Protein AF-A0A4Z1P245-F1 (afdb_monomer_lite)

Structure (mmCIF, N/CA/C/O backbone):
data_AF-A0A4Z1P245-F1
#
_entry.id   AF-A0A4Z1P245-F1
#
loop_
_atom_site.group_PDB
_atom_site.id
_atom_site.type_symbol
_atom_site.label_atom_id
_atom_site.label_alt_id
_atom_site.label_comp_id
_atom_site.label_asym_id
_atom_site.label_entity_id
_atom_site.label_seq_id
_atom_site.pdbx_PDB_ins_code
_atom_site.Cartn_x
_atom_site.Cartn_y
_atom_site.Cartn_z
_atom_site.occupancy
_atom_site.B_iso_or_equiv
_atom_site.auth_seq_id
_atom_site.auth_comp_id
_atom_site.auth_asym_id
_atom_site.auth_atom_id
_atom_site.pdbx_PDB_model_num
ATOM 1 N N . MET A 1 1 ? -36.652 -48.801 -31.264 1.00 33.28 1 MET A N 1
ATOM 2 C CA . MET A 1 1 ? -37.070 -49.407 -32.548 1.00 33.28 1 MET A CA 1
ATOM 3 C C . MET A 1 1 ? -36.944 -48.343 -33.639 1.00 33.28 1 MET A C 1
ATOM 5 O O . MET A 1 1 ? -37.313 -47.209 -33.357 1.00 33.28 1 MET A O 1
ATOM 9 N N . PRO A 1 2 ? -36.312 -48.648 -34.786 1.00 47.44 2 PRO A N 1
ATOM 10 C CA . PRO A 1 2 ? -35.645 -47.675 -35.658 1.00 47.44 2 PRO A CA 1
ATOM 11 C C . PRO A 1 2 ? -36.482 -47.287 -36.886 1.00 47.44 2 PRO A C 1
ATOM 13 O O . PRO A 1 2 ? -37.306 -48.077 -37.327 1.00 47.44 2 PRO A O 1
ATOM 16 N N . THR A 1 3 ? -36.161 -46.156 -37.524 1.00 40.00 3 THR A N 1
ATOM 17 C CA . THR A 1 3 ? -36.282 -46.047 -38.991 1.00 40.00 3 THR A CA 1
ATOM 18 C C . THR A 1 3 ? -35.305 -45.018 -39.547 1.00 40.00 3 THR A C 1
ATOM 20 O O . THR A 1 3 ? -35.386 -43.822 -39.286 1.00 40.00 3 THR A O 1
ATOM 23 N N . THR A 1 4 ? -34.350 -45.533 -40.311 1.00 44.66 4 THR A N 1
ATOM 24 C CA . THR A 1 4 ? -33.449 -44.828 -41.218 1.00 44.66 4 THR A CA 1
ATOM 25 C C . THR A 1 4 ? -34.202 -44.405 -42.482 1.00 44.66 4 THR A C 1
ATOM 27 O O . THR A 1 4 ? -35.050 -45.152 -42.950 1.00 44.66 4 THR A O 1
ATOM 30 N N . TYR A 1 5 ? -33.827 -43.288 -43.115 1.00 34.03 5 TYR A N 1
ATOM 31 C CA . TYR A 1 5 ? -33.704 -43.256 -44.578 1.00 34.03 5 TYR A CA 1
ATOM 32 C C . TYR A 1 5 ? -32.712 -42.182 -45.031 1.00 34.03 5 TYR A C 1
ATOM 34 O O . TYR A 1 5 ? -32.769 -41.015 -44.658 1.00 34.03 5 TYR A O 1
ATOM 42 N N . ARG A 1 6 ? -31.763 -42.633 -45.848 1.00 39.16 6 ARG A N 1
ATOM 43 C CA . ARG A 1 6 ? -30.646 -41.896 -46.434 1.00 39.16 6 ARG A CA 1
ATOM 44 C C . ARG A 1 6 ? -31.007 -41.615 -47.892 1.00 39.16 6 ARG A C 1
ATOM 46 O O . ARG A 1 6 ? -31.315 -42.561 -48.613 1.00 39.16 6 ARG A O 1
ATOM 53 N N . ARG A 1 7 ? -30.859 -40.381 -48.382 1.00 37.91 7 ARG A N 1
ATOM 54 C CA . ARG A 1 7 ? -30.615 -40.144 -49.816 1.00 37.91 7 ARG A CA 1
ATOM 55 C C . ARG A 1 7 ? -29.520 -39.104 -50.016 1.00 37.91 7 ARG A C 1
ATOM 57 O O . ARG A 1 7 ? -29.603 -37.976 -49.558 1.00 37.91 7 ARG A O 1
ATOM 64 N N . ARG A 1 8 ? -28.468 -39.567 -50.695 1.00 38.12 8 ARG A N 1
ATOM 65 C CA . ARG A 1 8 ? -27.364 -38.794 -51.261 1.00 38.12 8 ARG A CA 1
ATOM 66 C C . ARG A 1 8 ? -27.845 -38.088 -52.528 1.00 38.12 8 ARG A C 1
ATOM 68 O O . ARG A 1 8 ? -28.462 -38.737 -53.368 1.00 38.12 8 ARG A O 1
ATOM 75 N N . SER A 1 9 ? -27.384 -36.867 -52.748 1.00 35.47 9 SER A N 1
ATOM 76 C CA . SER A 1 9 ? -27.197 -36.315 -54.091 1.00 35.47 9 SER A CA 1
ATOM 77 C C . SER A 1 9 ? -25.834 -35.634 -54.159 1.00 35.47 9 SER A C 1
ATOM 79 O O . SER A 1 9 ? -25.487 -34.790 -53.340 1.00 35.47 9 SER A O 1
ATOM 81 N N . ARG A 1 10 ? -25.033 -36.128 -55.105 1.00 38.28 10 ARG A N 1
ATOM 82 C CA . ARG A 1 10 ? -23.682 -35.695 -55.457 1.00 38.28 10 ARG A CA 1
ATOM 83 C C . ARG A 1 10 ? -23.739 -34.319 -56.127 1.00 38.28 10 ARG A C 1
ATOM 85 O O . ARG A 1 10 ? -24.570 -34.131 -57.007 1.00 38.28 10 ARG A O 1
ATOM 92 N N . SER A 1 11 ? -22.769 -33.454 -55.853 1.00 34.09 11 SER A N 1
ATOM 93 C CA . SER A 1 11 ? -22.345 -32.414 -56.796 1.00 34.09 11 SER A CA 1
ATOM 94 C C . SER A 1 11 ? -20.819 -32.391 -56.850 1.00 34.09 11 SER A C 1
ATOM 96 O O . SER A 1 11 ? -20.143 -32.199 -55.841 1.00 34.09 11 SER A O 1
ATOM 98 N N . ARG A 1 12 ? -20.290 -32.683 -58.038 1.00 33.16 12 ARG A N 1
ATOM 99 C CA . ARG A 1 12 ? -18.871 -32.682 -58.403 1.00 33.16 12 ARG A CA 1
ATOM 100 C C . ARG A 1 12 ? -18.561 -31.307 -59.013 1.00 33.16 12 ARG A C 1
ATOM 102 O O . ARG A 1 12 ? -19.382 -30.798 -59.768 1.00 33.16 12 ARG A O 1
ATOM 109 N N . ALA A 1 13 ? -17.409 -30.739 -58.655 1.00 36.59 13 ALA A N 1
ATOM 110 C CA . ALA A 1 13 ? -16.860 -29.474 -59.161 1.00 36.59 13 ALA A CA 1
ATOM 111 C C . ALA A 1 13 ? -16.664 -29.467 -60.695 1.00 36.59 13 ALA A C 1
ATOM 113 O O . ALA A 1 13 ? -16.679 -30.542 -61.308 1.00 36.59 13 ALA A O 1
ATOM 114 N N . PRO A 1 14 ? -16.423 -28.290 -61.310 1.00 40.91 14 PRO A N 1
ATOM 115 C CA . PRO A 1 14 ? -15.017 -27.893 -61.516 1.00 40.91 14 PRO A CA 1
ATOM 116 C C . PRO A 1 14 ? -14.738 -26.369 -61.495 1.00 40.91 14 PRO A C 1
ATOM 118 O O . PRO A 1 14 ? -15.641 -25.561 -61.675 1.00 40.91 14 PRO A O 1
ATOM 121 N N . GLY A 1 15 ? -13.450 -26.006 -61.414 1.00 31.11 15 GLY A N 1
ATOM 122 C CA . GLY A 1 15 ? -12.903 -24.883 -62.195 1.00 31.11 15 GLY A CA 1
ATOM 123 C C . GLY A 1 15 ? -12.486 -23.623 -61.434 1.00 31.11 15 GLY A C 1
ATOM 124 O O . GLY A 1 15 ? -13.315 -22.915 -60.882 1.00 31.11 15 GLY A O 1
ATOM 125 N N . ALA A 1 16 ? -11.182 -23.348 -61.473 1.00 37.25 16 ALA A N 1
ATOM 126 C CA . ALA A 1 16 ? -10.492 -22.163 -60.974 1.00 37.25 16 ALA A CA 1
ATOM 127 C C . ALA A 1 16 ? -10.818 -20.873 -61.760 1.00 37.25 16 ALA A C 1
ATOM 129 O O . ALA A 1 16 ? -11.190 -20.939 -62.931 1.00 37.25 16 ALA A O 1
ATOM 130 N N . GLY A 1 17 ? -10.586 -19.709 -61.144 1.00 31.48 17 GLY A N 1
ATOM 131 C CA . GLY A 1 17 ? -10.581 -18.417 -61.836 1.00 31.48 17 GLY A CA 1
ATOM 132 C C . GLY A 1 17 ? -10.332 -17.232 -60.901 1.00 31.48 17 GLY A C 1
ATOM 133 O O . GLY A 1 17 ? -11.091 -17.005 -59.964 1.00 31.48 17 GLY A O 1
ATOM 134 N N . ASP A 1 18 ? -9.252 -16.507 -61.178 1.00 39.28 18 ASP A N 1
ATOM 135 C CA . ASP A 1 18 ? -8.765 -15.283 -60.539 1.00 39.28 18 ASP A CA 1
ATOM 136 C C . ASP A 1 18 ? -9.796 -14.146 -60.411 1.00 39.28 18 ASP A C 1
ATOM 138 O O . ASP A 1 18 ? -10.670 -13.984 -61.262 1.00 39.28 18 ASP A O 1
ATOM 142 N N . GLY A 1 19 ? -9.614 -13.255 -59.423 1.00 30.89 19 GLY A N 1
ATOM 143 C CA . GLY A 1 19 ? -10.237 -11.926 -59.471 1.00 30.89 19 GLY A CA 1
ATOM 144 C C . GLY A 1 19 ? -10.429 -11.213 -58.133 1.00 30.89 19 GLY A C 1
ATOM 145 O O . GLY A 1 19 ? -11.564 -11.000 -57.716 1.00 30.89 19 GLY A O 1
ATOM 146 N N . LEU A 1 20 ? -9.349 -10.764 -57.480 1.00 38.78 20 LEU A N 1
ATOM 147 C CA . LEU A 1 20 ? -9.475 -9.745 -56.431 1.00 38.78 20 LEU A CA 1
ATOM 148 C C . LEU A 1 20 ? -9.801 -8.384 -57.066 1.00 38.78 20 LEU A C 1
ATOM 150 O O . LEU A 1 20 ? -9.065 -7.833 -57.888 1.00 38.78 20 LEU A O 1
ATOM 154 N N . SER A 1 21 ? -10.962 -7.880 -56.673 1.00 35.47 21 SER A N 1
ATOM 155 C CA . SER A 1 21 ? -11.618 -6.646 -57.085 1.00 35.47 21 SER A CA 1
ATOM 156 C C . SER A 1 21 ? -10.773 -5.391 -56.842 1.00 35.47 21 SER A C 1
ATOM 158 O O . SER A 1 21 ? -10.374 -5.091 -55.718 1.00 35.47 21 SER A O 1
ATOM 160 N N . LYS A 1 22 ? -10.580 -4.604 -57.907 1.00 34.91 22 LYS A N 1
ATOM 161 C CA . LYS A 1 22 ? -10.031 -3.241 -57.880 1.00 34.91 22 LYS A CA 1
ATOM 162 C C . LYS A 1 22 ? -11.060 -2.277 -57.277 1.00 34.91 22 LYS A C 1
ATOM 164 O O . LYS A 1 22 ? -12.078 -2.013 -57.911 1.00 34.91 22 LYS A O 1
ATOM 169 N N . ILE A 1 23 ? -10.764 -1.677 -56.123 1.00 36.19 23 ILE A N 1
ATOM 170 C CA . ILE A 1 23 ? -11.442 -0.453 -55.667 1.00 36.19 23 ILE A CA 1
ATOM 171 C C . ILE A 1 23 ? -10.565 0.736 -56.058 1.00 36.19 23 ILE A C 1
ATOM 173 O O . ILE A 1 23 ? -9.452 0.919 -55.573 1.00 36.19 23 ILE A O 1
ATOM 177 N N . ARG A 1 24 ? -11.076 1.516 -57.010 1.00 33.00 24 ARG A N 1
ATOM 178 C CA . ARG A 1 24 ? -10.475 2.724 -57.573 1.00 33.00 24 ARG A CA 1
ATOM 179 C C . ARG A 1 24 ? -11.165 3.925 -56.929 1.00 33.00 24 ARG A C 1
ATOM 181 O O . ARG A 1 24 ? -12.301 4.220 -57.285 1.00 33.00 24 ARG A O 1
ATOM 188 N N . THR A 1 25 ? -10.491 4.643 -56.036 1.00 35.53 25 THR A N 1
ATOM 189 C CA . THR A 1 25 ? -10.941 5.966 -55.572 1.00 35.53 25 THR A CA 1
ATOM 190 C C . THR A 1 25 ? -9.993 7.054 -56.066 1.00 35.53 25 THR A C 1
ATOM 192 O O . THR A 1 25 ? -8.769 6.934 -56.056 1.00 35.53 25 THR A O 1
ATOM 195 N N . LYS A 1 26 ? -10.612 8.082 -56.647 1.00 31.86 26 LYS A N 1
ATOM 196 C CA . LYS A 1 26 ? -10.006 9.147 -57.443 1.00 31.86 26 LYS A CA 1
ATOM 197 C C . LYS A 1 26 ? -9.192 10.092 -56.552 1.00 31.86 26 LYS A C 1
ATOM 199 O O . LYS A 1 26 ? -9.721 10.637 -55.591 1.00 31.86 26 LYS A O 1
ATOM 204 N N . ARG A 1 27 ? -7.938 10.358 -56.934 1.00 30.36 27 ARG A N 1
ATOM 205 C CA . ARG A 1 27 ? -7.187 11.540 -56.489 1.00 30.36 27 ARG A CA 1
ATOM 206 C C . ARG A 1 27 ? -7.808 12.781 -57.136 1.00 30.36 27 ARG A C 1
ATOM 208 O O . ARG A 1 27 ? -7.676 12.963 -58.343 1.00 30.36 27 ARG A O 1
ATOM 215 N N . GLN A 1 28 ? -8.463 13.623 -56.343 1.00 31.94 28 GLN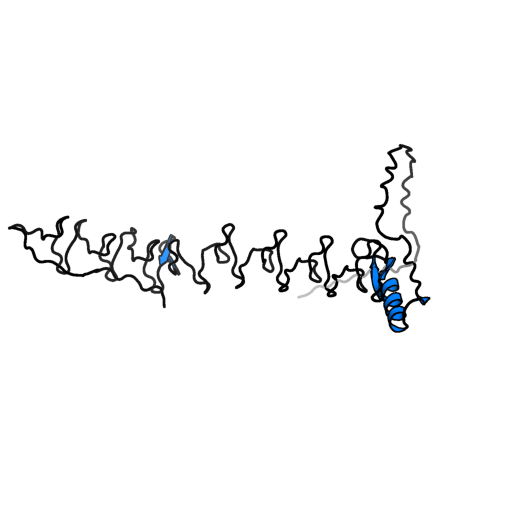 A N 1
ATOM 216 C CA . GLN A 1 28 ? -8.639 15.038 -56.669 1.00 31.94 28 GLN A CA 1
ATOM 217 C C . GLN A 1 28 ? -7.483 15.807 -56.033 1.00 31.94 28 GLN A C 1
ATOM 219 O O . GLN A 1 28 ? -7.260 15.740 -54.826 1.00 31.94 28 GLN A O 1
ATOM 224 N N . ALA A 1 29 ? -6.711 16.487 -56.876 1.00 37.38 29 ALA A N 1
ATOM 225 C CA . ALA A 1 29 ? -5.728 17.460 -56.448 1.00 37.38 29 ALA A CA 1
ATOM 226 C C . ALA A 1 29 ? -6.469 18.697 -55.929 1.00 37.38 29 ALA A C 1
ATOM 228 O O . ALA A 1 29 ? -7.235 19.298 -56.676 1.00 37.38 29 ALA A O 1
ATOM 229 N N . ASN A 1 30 ? -6.218 19.076 -54.677 1.00 31.91 30 ASN A N 1
ATOM 230 C CA . ASN A 1 30 ? -6.530 20.409 -54.182 1.00 31.91 30 ASN A CA 1
ATOM 231 C C . ASN A 1 30 ? -5.229 21.066 -53.726 1.00 31.91 30 ASN A C 1
ATOM 233 O O . ASN A 1 30 ? -4.598 20.664 -52.750 1.00 31.91 30 ASN A O 1
ATOM 237 N N . SER A 1 31 ? -4.811 22.057 -54.505 1.00 38.75 31 SER A N 1
ATOM 238 C CA . SER A 1 31 ? -3.739 22.993 -54.206 1.00 38.75 31 SER A CA 1
ATOM 239 C C . SER A 1 31 ? -4.200 23.983 -53.136 1.00 38.75 31 SER A C 1
ATOM 241 O O . SER A 1 31 ? -5.135 24.744 -53.370 1.00 38.75 31 SER A O 1
ATOM 243 N N . GLY A 1 32 ? -3.519 24.024 -51.993 1.00 30.11 32 GLY A N 1
ATOM 244 C CA . GLY A 1 32 ? -3.753 25.021 -50.949 1.00 30.11 32 GLY A CA 1
ATOM 245 C C . GLY A 1 32 ? -2.542 25.113 -50.030 1.00 30.11 32 GLY A C 1
ATOM 246 O O . GLY A 1 32 ? -2.209 24.163 -49.334 1.00 30.11 32 GLY A O 1
ATOM 247 N N . LYS A 1 33 ? -1.834 26.238 -50.106 1.00 41.41 33 LYS A N 1
ATOM 248 C CA . LYS A 1 33 ? -0.566 26.540 -49.431 1.00 41.41 33 LYS A CA 1
ATOM 249 C C . LYS A 1 33 ? -0.744 26.567 -47.904 1.00 41.41 33 LYS A C 1
ATOM 251 O O . LYS A 1 33 ? -1.675 27.208 -47.433 1.00 41.41 33 LYS A O 1
ATOM 256 N N . SER A 1 34 ? 0.197 26.007 -47.140 1.00 32.91 34 SER A N 1
ATOM 257 C CA . SER A 1 34 ? 0.474 26.494 -45.781 1.00 32.91 34 SER A CA 1
ATOM 258 C C . SER A 1 34 ? 1.949 26.309 -45.414 1.00 32.91 34 SER A C 1
ATOM 260 O O . SER A 1 34 ? 2.580 25.311 -45.752 1.00 32.91 34 SER A O 1
ATOM 262 N N . SER A 1 35 ? 2.488 27.369 -44.823 1.00 34.72 35 SER A N 1
ATOM 263 C CA . SER A 1 35 ? 3.877 27.747 -44.555 1.00 34.72 35 SER A CA 1
ATOM 264 C C . SER A 1 35 ? 4.895 26.630 -44.283 1.00 34.72 35 SER A C 1
ATOM 266 O O . SER A 1 35 ? 4.813 25.917 -43.284 1.00 34.72 35 SER A O 1
ATOM 268 N N . ARG A 1 36 ? 5.970 26.609 -45.086 1.00 33.84 36 ARG A N 1
ATOM 269 C CA . ARG A 1 36 ? 7.278 26.098 -44.651 1.00 33.84 36 ARG A CA 1
ATOM 270 C C . ARG A 1 36 ? 7.789 27.017 -43.546 1.00 33.84 36 ARG A C 1
ATOM 272 O O . ARG A 1 36 ? 8.131 28.162 -43.824 1.00 33.84 36 ARG A O 1
ATOM 279 N N . ASN A 1 37 ? 7.845 26.513 -42.321 1.00 30.58 37 ASN A N 1
ATOM 280 C CA . ASN A 1 37 ? 8.591 27.145 -41.244 1.00 30.58 37 ASN A CA 1
ATOM 281 C C . ASN A 1 37 ? 9.975 26.471 -41.204 1.00 30.58 37 ASN A C 1
ATOM 283 O O . ASN A 1 37 ? 10.038 25.282 -40.883 1.00 30.58 37 ASN A O 1
ATOM 287 N N . PRO A 1 38 ? 11.077 27.139 -41.590 1.00 33.44 38 PRO A N 1
ATOM 288 C CA . PRO A 1 38 ? 12.399 26.543 -41.489 1.00 33.44 38 PRO A CA 1
ATOM 289 C C . PRO A 1 38 ? 12.804 26.581 -40.014 1.00 33.44 38 PRO A C 1
ATOM 291 O O . PRO A 1 38 ? 13.251 27.609 -39.505 1.00 33.44 38 PRO A O 1
ATOM 294 N N . ARG A 1 39 ? 12.619 25.471 -39.291 1.00 35.06 39 ARG A N 1
ATOM 295 C CA . ARG A 1 39 ? 13.239 25.334 -37.971 1.00 35.06 39 ARG A CA 1
ATOM 296 C C . ARG A 1 39 ? 14.745 25.227 -38.185 1.00 35.06 39 ARG A C 1
ATOM 298 O O . ARG A 1 39 ? 15.244 24.223 -38.680 1.00 35.06 39 ARG A O 1
ATOM 305 N N . ARG A 1 40 ? 15.425 26.330 -37.867 1.00 30.94 40 ARG A N 1
ATOM 306 C CA . ARG A 1 40 ? 16.874 26.436 -37.686 1.00 30.94 40 ARG A CA 1
ATOM 307 C C . ARG A 1 40 ? 17.391 25.185 -36.960 1.00 30.94 40 ARG A C 1
ATOM 309 O O . ARG A 1 40 ? 16.864 24.898 -35.883 1.00 30.94 40 ARG A O 1
ATOM 316 N N . PRO A 1 41 ? 18.397 24.469 -37.484 1.00 31.27 41 PRO A N 1
ATOM 317 C CA . PRO A 1 41 ? 19.076 23.469 -36.681 1.00 31.27 41 PRO A CA 1
ATOM 318 C C . PRO A 1 41 ? 19.789 24.184 -35.530 1.00 31.27 41 PRO A C 1
ATOM 320 O O . PRO A 1 41 ? 20.424 25.227 -35.721 1.00 31.27 41 PRO A O 1
ATOM 323 N N . TYR A 1 42 ? 19.626 23.640 -34.325 1.00 27.02 42 TYR A N 1
ATOM 324 C CA . TYR A 1 42 ? 20.419 23.996 -33.156 1.00 27.02 42 TYR A CA 1
ATOM 325 C C . TYR A 1 42 ? 21.901 23.894 -33.543 1.00 27.02 42 TYR A C 1
ATOM 327 O O . TYR A 1 42 ? 22.403 22.820 -33.869 1.00 27.02 42 TYR A O 1
ATOM 335 N N . GLN A 1 43 ? 22.592 25.034 -33.562 1.00 31.12 43 GLN A N 1
ATOM 336 C CA . GLN A 1 43 ? 24.035 25.104 -33.760 1.00 31.12 43 GLN A CA 1
ATOM 337 C C . GLN A 1 43 ? 24.700 24.522 -32.517 1.00 31.12 43 GLN A C 1
ATOM 339 O O . GLN A 1 43 ? 24.799 25.197 -31.496 1.00 31.12 43 GLN A O 1
ATOM 344 N N . GLY A 1 44 ? 25.104 23.255 -32.587 1.00 29.61 44 GLY A N 1
ATOM 345 C CA . GLY A 1 44 ? 25.723 22.622 -31.431 1.00 29.61 44 GLY A CA 1
ATOM 346 C C . GLY A 1 44 ? 26.177 21.178 -31.560 1.00 29.61 44 GLY A C 1
ATOM 347 O O . GLY A 1 44 ? 26.724 20.697 -30.587 1.00 29.61 44 GLY A O 1
ATOM 348 N N . TYR A 1 45 ? 26.015 20.486 -32.692 1.00 32.34 45 TYR A N 1
ATOM 349 C CA . TYR A 1 45 ? 26.644 19.176 -32.905 1.00 32.34 45 TYR A CA 1
ATOM 350 C C . TYR A 1 45 ? 27.032 19.033 -34.376 1.00 32.34 45 TYR A C 1
ATOM 352 O O . TYR A 1 45 ? 26.266 19.385 -35.271 1.00 32.34 45 TYR A O 1
ATOM 360 N N . SER A 1 46 ? 28.267 18.605 -34.634 1.00 31.55 46 SER A N 1
ATOM 361 C CA . SER A 1 46 ? 28.808 18.480 -35.985 1.00 31.55 46 SER A CA 1
ATOM 362 C C . SER A 1 46 ? 28.014 17.448 -36.789 1.00 31.55 46 SER A C 1
ATOM 364 O O . SER A 1 46 ? 28.039 16.269 -36.450 1.00 31.55 46 SER A O 1
ATOM 366 N N . GLU A 1 47 ? 27.396 17.866 -37.896 1.00 32.31 47 GLU A N 1
ATOM 367 C CA . GLU A 1 47 ? 26.723 17.020 -38.906 1.00 32.31 47 GLU A CA 1
ATOM 368 C C . GLU A 1 47 ? 27.662 16.030 -39.639 1.00 32.31 47 GLU A C 1
ATOM 370 O O . GLU A 1 47 ? 27.400 15.634 -40.769 1.00 32.31 47 GLU A O 1
ATOM 375 N N . LYS A 1 48 ? 28.794 15.632 -39.053 1.00 33.56 48 LYS A N 1
ATOM 376 C CA . LYS A 1 48 ? 29.792 14.781 -39.711 1.00 33.56 48 LYS A CA 1
ATOM 377 C C . LYS A 1 48 ? 30.418 13.804 -38.731 1.00 33.56 48 LYS A C 1
ATOM 379 O O . LYS A 1 48 ? 31.576 13.941 -38.354 1.00 33.56 48 LYS A O 1
ATOM 384 N N . SER A 1 49 ? 29.668 12.782 -38.361 1.00 39.69 49 SER A N 1
ATOM 385 C CA . SER A 1 49 ? 30.275 11.510 -37.977 1.00 39.69 49 SER A CA 1
ATOM 386 C C . SER A 1 49 ? 29.723 10.427 -38.897 1.00 39.69 49 SER A C 1
ATOM 388 O O . SER A 1 49 ? 29.027 9.516 -38.457 1.00 39.69 49 SER A O 1
ATOM 390 N N . ASP A 1 50 ? 30.031 10.562 -40.193 1.00 45.09 50 ASP A N 1
ATOM 391 C CA . ASP A 1 50 ? 29.905 9.513 -41.212 1.00 45.09 50 ASP A CA 1
ATOM 392 C C . ASP A 1 50 ? 30.950 8.421 -40.933 1.00 45.09 50 ASP A C 1
ATOM 394 O O . ASP A 1 50 ? 31.885 8.221 -41.709 1.00 45.09 50 ASP A O 1
ATOM 398 N N . VAL A 1 51 ? 30.861 7.757 -39.781 1.00 45.94 51 VAL A N 1
ATOM 399 C CA . VAL A 1 51 ? 31.732 6.621 -39.482 1.00 45.94 51 VAL A CA 1
ATOM 400 C C . VAL A 1 51 ? 31.208 5.451 -40.305 1.00 45.94 51 VAL A C 1
ATOM 402 O O . VAL A 1 51 ? 30.152 4.884 -40.008 1.00 45.94 51 VAL A O 1
ATOM 405 N N . LYS A 1 52 ? 31.900 5.148 -41.404 1.00 47.66 52 LYS A N 1
ATOM 406 C CA . LYS A 1 52 ? 31.502 4.088 -42.330 1.00 47.66 52 LYS A CA 1
ATOM 407 C C . LYS A 1 52 ? 31.758 2.740 -41.664 1.00 47.66 52 LYS A C 1
ATOM 409 O O . LYS A 1 52 ? 32.594 2.618 -40.773 1.00 47.66 52 LYS A O 1
ATOM 414 N N . GLU A 1 53 ? 31.074 1.692 -42.124 1.00 47.09 53 GLU A N 1
ATOM 415 C CA . GLU A 1 53 ? 31.312 0.307 -41.677 1.00 47.09 53 GLU A CA 1
ATOM 416 C C . GLU A 1 53 ? 32.816 -0.055 -41.677 1.00 47.09 53 GLU A C 1
ATOM 418 O O . GLU A 1 53 ? 33.304 -0.828 -40.857 1.00 47.09 53 GLU A O 1
ATOM 423 N N . GLU A 1 54 ? 33.571 0.552 -42.585 1.00 53.12 54 GLU A N 1
ATOM 424 C CA . GLU A 1 54 ? 35.006 0.384 -42.780 1.00 53.12 54 GLU A CA 1
ATOM 425 C C . GLU A 1 54 ? 35.868 0.989 -41.654 1.00 53.12 54 GLU A C 1
ATOM 427 O O . GLU A 1 54 ? 36.986 0.532 -41.434 1.00 53.12 54 GLU A O 1
ATOM 432 N N . ASP A 1 55 ? 35.348 1.922 -40.866 1.00 55.06 55 ASP A N 1
ATOM 433 C CA . ASP A 1 55 ? 36.089 2.588 -39.784 1.00 55.06 55 ASP A CA 1
ATOM 434 C C . ASP A 1 55 ? 35.949 1.852 -38.436 1.00 55.06 55 ASP A C 1
ATOM 436 O O . ASP A 1 55 ? 36.611 2.168 -37.447 1.00 55.06 55 ASP A O 1
ATOM 440 N N . LEU A 1 56 ? 35.102 0.818 -38.393 1.00 55.94 56 LEU A N 1
ATOM 441 C CA . LEU A 1 56 ? 34.873 -0.013 -37.215 1.00 55.94 56 LEU A CA 1
ATOM 442 C C . LEU A 1 56 ? 35.973 -1.070 -37.014 1.00 55.94 56 LEU A C 1
ATOM 444 O O . LEU A 1 56 ? 36.344 -1.760 -37.973 1.00 55.94 56 LEU A O 1
ATOM 448 N N . PRO A 1 57 ? 36.406 -1.334 -35.764 1.00 56.72 57 PRO A N 1
ATOM 449 C CA . PRO A 1 57 ? 37.183 -2.530 -35.450 1.00 56.72 57 PRO A CA 1
ATOM 450 C C . PRO A 1 57 ? 36.389 -3.792 -35.832 1.00 56.72 57 PRO A C 1
ATOM 452 O O . PRO A 1 57 ? 35.159 -3.804 -35.757 1.00 56.72 57 PRO A O 1
ATOM 455 N N . ARG A 1 58 ? 37.074 -4.882 -36.221 1.00 56.62 58 ARG A N 1
ATOM 456 C CA . ARG A 1 58 ? 36.457 -6.124 -36.754 1.00 56.62 58 ARG A CA 1
ATOM 457 C C . ARG A 1 58 ? 35.239 -6.622 -35.954 1.00 56.62 58 ARG A C 1
ATOM 459 O O . ARG A 1 58 ? 34.248 -7.016 -36.558 1.00 56.62 58 ARG A O 1
ATOM 466 N N . ASN A 1 59 ? 35.280 -6.545 -34.622 1.00 54.41 59 ASN A N 1
ATOM 467 C CA . ASN A 1 59 ? 34.175 -6.965 -33.746 1.00 54.41 59 ASN A CA 1
ATOM 468 C C . ASN A 1 59 ? 32.966 -6.009 -33.771 1.00 54.41 59 ASN A C 1
ATOM 470 O O . ASN A 1 59 ? 31.838 -6.435 -33.530 1.00 54.41 59 ASN A O 1
ATOM 474 N N . GLY A 1 60 ? 33.187 -4.724 -34.053 1.00 55.00 60 GLY A N 1
ATOM 475 C CA . GLY A 1 60 ? 32.137 -3.715 -34.175 1.00 55.00 60 GLY A CA 1
ATOM 476 C C . GLY A 1 60 ? 31.398 -3.779 -35.515 1.00 55.00 60 GLY A C 1
ATOM 477 O O . GLY A 1 60 ? 30.188 -3.577 -35.539 1.00 55.00 60 GLY A O 1
ATOM 478 N N . ARG A 1 61 ? 32.075 -4.177 -36.605 1.00 58.88 61 ARG A N 1
ATOM 479 C CA . ARG A 1 61 ? 31.462 -4.362 -37.940 1.00 58.88 61 ARG A CA 1
ATOM 480 C C . ARG A 1 61 ? 30.344 -5.401 -37.942 1.00 58.88 61 ARG A C 1
ATOM 482 O O . ARG A 1 61 ? 29.255 -5.141 -38.442 1.00 58.88 61 ARG A O 1
ATOM 489 N N . THR A 1 62 ? 30.594 -6.566 -37.346 1.00 58.78 62 THR A N 1
ATOM 490 C CA . THR A 1 62 ? 29.604 -7.653 -37.273 1.00 58.78 62 THR A CA 1
ATOM 491 C C . THR A 1 62 ? 28.395 -7.258 -36.424 1.00 58.78 62 THR A C 1
ATOM 493 O O . THR A 1 62 ? 27.258 -7.532 -36.802 1.00 58.78 62 THR A O 1
ATOM 496 N N . LYS A 1 63 ? 28.621 -6.559 -35.301 1.00 58.34 63 LYS A N 1
ATOM 497 C CA . LYS A 1 63 ? 27.536 -6.036 -34.454 1.00 58.34 63 LYS A CA 1
ATOM 498 C C . LYS A 1 63 ? 26.705 -4.970 -35.178 1.00 58.34 63 LYS A C 1
ATOM 500 O O . LYS A 1 63 ? 25.484 -4.989 -35.066 1.00 58.34 63 LYS A O 1
ATOM 505 N N . PHE A 1 64 ? 27.353 -4.087 -35.940 1.00 58.06 64 PHE A N 1
ATOM 506 C CA . PHE A 1 64 ? 26.700 -3.035 -36.721 1.00 58.06 64 PHE A CA 1
ATOM 507 C C . PHE A 1 64 ? 25.834 -3.597 -37.861 1.00 58.06 64 PHE A C 1
ATOM 509 O O . PHE A 1 64 ? 24.686 -3.189 -38.005 1.00 58.06 64 PHE A O 1
ATOM 516 N N . LYS A 1 65 ? 26.317 -4.599 -38.610 1.00 62.00 65 LYS A N 1
ATOM 517 C CA . LYS A 1 65 ? 25.520 -5.262 -39.663 1.00 62.00 65 LYS A CA 1
ATOM 518 C C . LYS A 1 65 ? 24.250 -5.916 -39.133 1.00 62.00 65 LYS A C 1
ATOM 520 O O . LYS A 1 65 ? 23.166 -5.643 -39.640 1.00 62.00 65 LYS A O 1
ATOM 525 N N . ASN A 1 66 ? 24.380 -6.717 -38.074 1.00 59.44 66 ASN A N 1
ATOM 526 C CA . ASN A 1 66 ? 23.241 -7.411 -37.470 1.00 59.44 66 ASN A CA 1
ATOM 527 C C . ASN A 1 66 ? 22.186 -6.436 -36.923 1.00 59.44 66 ASN A C 1
ATOM 529 O O . ASN A 1 66 ? 21.003 -6.764 -36.881 1.00 59.44 66 ASN A O 1
ATOM 533 N N . LEU A 1 67 ? 22.603 -5.244 -36.492 1.00 61.97 67 LEU A N 1
ATOM 534 C CA . LEU A 1 67 ? 21.701 -4.185 -36.058 1.00 61.97 67 LEU A CA 1
ATOM 535 C C . LEU A 1 67 ? 20.962 -3.543 -37.240 1.00 61.97 67 LEU A C 1
ATOM 537 O O . LEU A 1 67 ? 19.745 -3.436 -37.173 1.00 61.97 67 LEU A O 1
ATOM 541 N N . LEU A 1 68 ? 21.654 -3.140 -38.315 1.00 60.22 68 LEU A N 1
ATOM 542 C CA . LEU A 1 68 ? 20.997 -2.523 -39.479 1.00 60.22 68 LEU A CA 1
ATOM 543 C C . LEU A 1 68 ? 20.003 -3.462 -40.173 1.00 60.22 68 LEU A C 1
ATOM 545 O O . LEU A 1 68 ? 18.991 -3.001 -40.703 1.00 60.22 68 LEU A O 1
ATOM 549 N N . GLU A 1 69 ? 20.283 -4.766 -40.188 1.00 61.31 69 GLU A N 1
ATOM 550 C CA . GLU A 1 69 ? 19.376 -5.752 -40.780 1.00 61.31 69 GLU A CA 1
ATOM 551 C C . GLU A 1 69 ? 18.097 -5.937 -39.950 1.00 61.31 69 GLU A C 1
ATOM 553 O O . GLU A 1 69 ? 17.012 -6.021 -40.527 1.00 61.31 69 GLU A O 1
ATOM 558 N N . ASN A 1 70 ? 18.207 -5.932 -38.617 1.00 56.88 70 ASN A N 1
ATOM 559 C CA . ASN A 1 70 ? 17.087 -6.213 -37.710 1.00 56.88 70 ASN A CA 1
ATOM 560 C C . ASN A 1 70 ? 16.349 -4.961 -37.203 1.00 56.88 70 ASN A C 1
ATOM 562 O O . ASN A 1 70 ? 15.192 -5.057 -36.807 1.00 56.88 70 ASN A O 1
ATOM 566 N N . SER A 1 71 ? 16.993 -3.794 -37.227 1.00 59.72 71 SER A N 1
ATOM 567 C CA . SER A 1 71 ? 16.486 -2.522 -36.699 1.00 59.72 71 SER A CA 1
ATOM 568 C C . SER A 1 71 ? 16.755 -1.399 -37.689 1.00 59.72 71 SER A C 1
ATOM 570 O O . SER A 1 71 ? 17.629 -0.568 -37.483 1.00 59.72 71 SER A O 1
ATOM 572 N N . LYS A 1 72 ? 16.025 -1.360 -38.807 1.00 66.50 72 LYS A N 1
ATOM 573 C CA . LYS A 1 72 ? 16.138 -0.248 -39.776 1.00 66.50 72 LYS A CA 1
ATOM 574 C C . LYS A 1 72 ? 15.679 1.096 -39.199 1.00 66.50 72 LYS A C 1
ATOM 576 O O . LYS A 1 72 ? 16.038 2.146 -39.733 1.00 66.50 72 LYS A O 1
ATOM 581 N N . VAL A 1 73 ? 14.878 1.042 -38.140 1.00 69.19 73 VAL A N 1
ATOM 582 C CA . VAL A 1 73 ? 14.351 2.175 -37.385 1.00 69.19 73 VAL A CA 1
ATOM 583 C C . VAL A 1 73 ? 14.376 1.843 -35.894 1.00 69.19 73 VAL A C 1
ATOM 585 O O . VAL A 1 73 ? 14.307 0.668 -35.527 1.00 69.19 73 VAL A O 1
ATOM 588 N N . ASP A 1 74 ? 14.508 2.863 -35.058 1.00 73.44 74 ASP A N 1
ATOM 589 C CA . ASP A 1 74 ? 14.349 2.760 -33.614 1.00 73.44 74 ASP A CA 1
ATOM 590 C C . ASP A 1 74 ? 12.859 2.629 -33.223 1.00 73.44 74 ASP A C 1
ATOM 592 O O . ASP A 1 74 ? 11.966 2.636 -34.078 1.00 73.44 74 ASP A O 1
ATOM 596 N N . GLN A 1 75 ? 12.572 2.504 -31.925 1.00 74.44 75 GLN A N 1
ATOM 597 C CA . GLN A 1 75 ? 11.200 2.378 -31.412 1.00 74.44 75 GLN A CA 1
ATOM 598 C C . GLN A 1 75 ? 10.322 3.633 -31.626 1.00 74.44 75 GLN A C 1
ATOM 600 O O . GLN A 1 75 ? 9.117 3.567 -31.388 1.00 74.44 75 GLN A O 1
ATOM 605 N N . TRP A 1 76 ? 10.893 4.746 -32.101 1.00 74.75 76 TRP A N 1
ATOM 606 C CA . TRP A 1 76 ? 10.198 5.992 -32.455 1.00 74.75 76 TRP A CA 1
ATOM 607 C C . TRP A 1 76 ? 10.122 6.239 -33.969 1.00 74.75 76 TRP A C 1
ATOM 609 O O . TRP A 1 76 ? 9.472 7.189 -34.407 1.00 74.75 76 TRP A O 1
ATOM 619 N N . GLY A 1 77 ? 10.720 5.368 -34.785 1.00 72.44 77 GLY A N 1
ATOM 620 C CA . GLY A 1 77 ? 10.736 5.493 -36.241 1.00 72.44 77 GLY A CA 1
ATOM 621 C C . GLY A 1 77 ? 11.939 6.256 -36.802 1.00 72.44 77 GLY A C 1
ATOM 622 O O . GLY A 1 77 ? 12.004 6.453 -38.020 1.00 72.44 77 GLY A O 1
ATOM 623 N N . ASP A 1 78 ? 12.903 6.646 -35.966 1.00 71.44 78 ASP A N 1
ATOM 624 C CA . ASP A 1 78 ? 14.142 7.273 -36.418 1.00 71.44 78 ASP A CA 1
ATOM 625 C C . ASP A 1 78 ? 15.078 6.223 -37.016 1.00 71.44 78 ASP A C 1
ATOM 627 O O . ASP A 1 78 ? 15.223 5.112 -36.511 1.00 71.44 78 ASP A O 1
ATOM 631 N N . ARG A 1 79 ? 15.750 6.559 -38.120 1.00 68.69 79 ARG A N 1
ATOM 632 C CA . ARG A 1 79 ? 16.740 5.653 -38.716 1.00 68.69 79 ARG A CA 1
ATOM 633 C C . ARG A 1 79 ? 17.959 5.521 -37.810 1.00 68.69 79 ARG A C 1
ATOM 635 O O . ARG A 1 79 ? 18.434 6.509 -37.254 1.00 68.69 79 ARG A O 1
ATOM 642 N N . VAL A 1 80 ? 18.523 4.316 -37.773 1.00 68.94 80 VAL A N 1
ATOM 643 C CA . VAL A 1 80 ? 19.862 4.086 -37.216 1.00 68.94 80 VAL A CA 1
ATOM 644 C C . VAL A 1 80 ? 20.859 4.944 -37.982 1.00 68.94 80 VAL A C 1
ATOM 646 O O . VAL A 1 80 ? 20.951 4.844 -39.208 1.00 68.94 80 VAL A O 1
ATOM 649 N N . TYR A 1 81 ? 21.565 5.810 -37.261 1.00 70.06 81 TYR A N 1
ATOM 650 C CA . TYR A 1 81 ? 22.340 6.894 -37.857 1.00 70.06 81 TYR A CA 1
ATOM 651 C C . TYR A 1 81 ? 23.837 6.593 -37.903 1.00 70.06 81 TYR A C 1
ATOM 653 O O . TYR A 1 81 ? 24.531 7.063 -38.800 1.00 70.06 81 TYR A O 1
ATOM 661 N N . GLY A 1 82 ? 24.347 5.766 -36.988 1.00 76.19 82 GLY A N 1
ATOM 662 C CA . GLY A 1 82 ? 25.758 5.394 -36.994 1.00 76.19 82 GLY A CA 1
ATOM 663 C C . GLY A 1 82 ? 26.214 4.742 -35.701 1.00 76.19 82 GLY A C 1
ATOM 664 O O . GLY A 1 82 ? 25.450 4.044 -35.037 1.00 76.19 82 GLY A O 1
ATOM 665 N N . ILE A 1 83 ? 27.477 4.975 -35.355 1.00 78.19 83 ILE A N 1
ATOM 666 C CA . ILE A 1 83 ? 28.113 4.530 -34.114 1.00 78.19 83 ILE A CA 1
ATOM 667 C C . ILE A 1 83 ? 28.765 5.712 -33.397 1.00 78.19 83 ILE A C 1
ATOM 669 O O . ILE A 1 83 ? 29.287 6.623 -34.037 1.00 78.19 83 ILE A O 1
ATOM 673 N N . ASN A 1 84 ? 28.773 5.685 -32.068 1.00 80.31 84 ASN A N 1
ATOM 674 C CA . ASN A 1 84 ? 29.505 6.662 -31.267 1.00 80.31 84 ASN A CA 1
ATOM 675 C C . ASN A 1 84 ? 30.992 6.286 -31.114 1.00 80.31 84 ASN A C 1
ATOM 677 O O . ASN A 1 84 ? 31.431 5.213 -31.530 1.00 80.31 84 ASN A O 1
ATOM 681 N N . ALA A 1 85 ? 31.770 7.149 -30.451 1.00 78.88 85 ALA A N 1
ATOM 682 C CA . ALA A 1 85 ? 33.200 6.933 -30.197 1.00 78.88 85 ALA A CA 1
ATOM 683 C C . ALA A 1 85 ? 33.512 5.648 -29.399 1.00 78.88 85 ALA A C 1
ATOM 685 O O . ALA A 1 85 ? 34.605 5.101 -29.506 1.00 78.88 85 ALA A O 1
ATOM 686 N N . ALA A 1 86 ? 32.546 5.135 -28.631 1.00 80.44 86 ALA A N 1
ATOM 687 C CA . ALA A 1 86 ? 32.658 3.868 -27.909 1.00 80.44 86 ALA A CA 1
ATOM 688 C C . ALA A 1 86 ? 32.257 2.646 -28.766 1.00 80.44 86 ALA A C 1
ATOM 690 O O . ALA A 1 86 ? 32.161 1.534 -28.245 1.00 80.44 86 ALA A O 1
ATOM 691 N N . GLY A 1 87 ? 31.984 2.835 -30.062 1.00 78.25 87 GLY A N 1
ATOM 692 C CA . GLY A 1 87 ? 31.573 1.781 -30.990 1.00 78.25 87 GLY A CA 1
ATOM 693 C C . GLY A 1 87 ? 30.151 1.264 -30.761 1.00 78.25 87 GLY A C 1
ATOM 694 O O . GLY A 1 87 ? 29.835 0.151 -31.187 1.00 78.25 87 GLY A O 1
ATOM 695 N N . ARG A 1 88 ? 29.298 2.026 -30.064 1.00 81.00 88 ARG A N 1
ATOM 696 C CA . ARG A 1 88 ? 27.895 1.661 -29.824 1.00 81.00 88 ARG A CA 1
ATOM 697 C C . ARG A 1 88 ? 27.000 2.292 -30.886 1.00 81.00 88 ARG A C 1
ATOM 699 O O . ARG A 1 88 ? 27.237 3.451 -31.223 1.00 81.00 88 ARG A O 1
ATOM 706 N N . PRO A 1 89 ? 25.978 1.587 -31.384 1.00 81.44 89 PRO A N 1
ATOM 707 C CA . PRO A 1 89 ? 25.072 2.161 -32.364 1.00 81.44 89 PRO A CA 1
ATOM 708 C C . PRO A 1 89 ? 24.223 3.292 -31.797 1.00 81.44 89 PRO A C 1
ATOM 710 O O . PRO A 1 89 ? 23.839 3.227 -30.628 1.00 81.44 89 PRO A O 1
ATOM 713 N N . VAL A 1 90 ? 23.914 4.285 -32.631 1.00 83.06 90 VAL A N 1
ATOM 714 C CA . VAL A 1 90 ? 23.118 5.456 -32.250 1.00 83.06 90 VAL A CA 1
ATOM 715 C C . VAL A 1 90 ? 22.013 5.798 -33.253 1.00 83.06 90 VAL A C 1
ATOM 717 O O . VAL A 1 90 ? 22.135 5.508 -34.449 1.00 83.06 90 VAL A O 1
ATOM 720 N N . ASP A 1 91 ? 20.940 6.415 -32.756 1.00 82.44 91 ASP A N 1
ATOM 721 C CA . ASP A 1 91 ? 19.868 7.016 -33.563 1.00 82.44 91 ASP A CA 1
ATOM 722 C C . ASP A 1 91 ? 20.273 8.388 -34.148 1.00 82.44 91 ASP A C 1
ATOM 724 O O . ASP A 1 91 ? 21.388 8.874 -33.936 1.00 82.44 91 ASP A O 1
ATOM 728 N N . ALA A 1 92 ? 19.364 9.024 -34.896 1.00 81.75 92 ALA A N 1
ATOM 729 C CA . ALA A 1 92 ? 19.588 10.336 -35.520 1.00 81.75 92 ALA A CA 1
ATOM 730 C C . ALA A 1 92 ? 19.805 11.486 -34.520 1.00 81.75 92 ALA A C 1
ATOM 732 O O . ALA A 1 92 ? 20.300 12.548 -34.897 1.00 81.75 92 ALA A O 1
ATOM 733 N N . HIS A 1 93 ? 19.450 11.272 -33.256 1.00 82.62 93 HIS A N 1
ATOM 734 C CA . HIS A 1 93 ? 19.597 12.221 -32.161 1.00 82.62 93 HIS A CA 1
ATOM 735 C C . HIS A 1 93 ? 20.838 11.920 -31.298 1.00 82.62 93 HIS A C 1
ATOM 737 O O . HIS A 1 93 ? 21.137 12.670 -30.371 1.00 82.62 93 HIS A O 1
ATOM 743 N N . GLY A 1 94 ? 21.594 10.862 -31.619 1.00 83.81 94 GLY A N 1
ATOM 744 C CA . GLY A 1 94 ? 22.810 10.461 -30.915 1.00 83.81 94 GLY A CA 1
ATOM 745 C C . GLY A 1 94 ? 22.581 9.548 -29.707 1.00 83.81 94 GLY A C 1
ATOM 746 O O . GLY A 1 94 ? 23.541 9.246 -28.994 1.00 83.81 94 GLY A O 1
ATOM 747 N N . HIS A 1 95 ? 21.357 9.074 -29.466 1.00 86.69 95 HIS A N 1
ATOM 748 C CA . HIS A 1 95 ? 21.082 8.152 -28.365 1.00 86.69 95 HIS A CA 1
ATOM 749 C C . HIS A 1 95 ? 21.552 6.741 -28.702 1.00 86.69 95 HIS A C 1
ATOM 751 O O . HIS A 1 95 ? 21.361 6.268 -29.820 1.00 86.69 95 HIS A O 1
ATOM 757 N N . ILE A 1 96 ? 22.121 6.039 -27.720 1.00 88.38 96 ILE A N 1
ATOM 758 C CA . ILE A 1 96 ? 22.554 4.647 -27.882 1.00 88.38 96 ILE A CA 1
ATOM 759 C C . ILE A 1 96 ? 21.328 3.763 -28.107 1.00 88.38 96 ILE A C 1
ATOM 761 O O . ILE A 1 96 ? 20.351 3.895 -27.378 1.00 88.38 96 ILE A O 1
ATOM 765 N N . ILE A 1 97 ? 21.391 2.828 -29.054 1.00 86.94 97 ILE A N 1
ATOM 766 C CA . ILE A 1 97 ? 20.305 1.877 -29.330 1.00 86.94 97 ILE A CA 1
ATOM 767 C C . ILE A 1 97 ? 20.784 0.420 -29.339 1.00 86.94 97 ILE A C 1
ATOM 769 O O . ILE A 1 97 ? 21.941 0.118 -29.649 1.00 86.94 97 ILE A O 1
ATOM 773 N N . ASN A 1 98 ? 19.882 -0.506 -29.007 1.00 84.88 98 ASN A N 1
ATOM 774 C CA . ASN A 1 98 ? 20.126 -1.948 -29.089 1.00 84.88 98 ASN A CA 1
ATOM 775 C C . ASN A 1 98 ? 19.735 -2.542 -30.459 1.00 84.88 98 ASN A C 1
ATOM 777 O O . ASN A 1 98 ? 19.142 -1.872 -31.295 1.00 84.88 98 ASN A O 1
ATOM 781 N N . HIS A 1 99 ? 20.009 -3.840 -30.658 1.00 78.38 99 HIS A N 1
ATOM 782 C CA . HIS A 1 99 ? 19.674 -4.623 -31.868 1.00 78.38 99 HIS A CA 1
ATOM 783 C C . HIS A 1 99 ? 18.179 -4.716 -32.218 1.00 78.38 99 HIS A C 1
ATOM 785 O O . HIS A 1 99 ? 17.859 -5.268 -33.271 1.00 78.38 99 HIS A O 1
ATOM 791 N N . ARG A 1 100 ? 17.294 -4.221 -31.344 1.00 79.69 100 ARG A N 1
ATOM 792 C CA . ARG A 1 100 ? 15.841 -4.102 -31.537 1.00 79.69 100 ARG A CA 1
ATOM 793 C C . ARG A 1 100 ? 15.389 -2.646 -31.732 1.00 79.69 100 ARG A C 1
ATOM 795 O O . ARG A 1 100 ? 14.190 -2.394 -31.753 1.00 79.69 100 ARG A O 1
ATOM 802 N N . GLY A 1 101 ? 16.320 -1.692 -31.811 1.00 81.25 101 GLY A N 1
ATOM 803 C CA . GLY A 1 101 ? 16.017 -0.274 -31.987 1.00 81.25 101 GLY A CA 1
ATOM 804 C C . GLY A 1 101 ? 15.552 0.428 -30.709 1.00 81.25 101 GLY A C 1
ATOM 805 O O . GLY A 1 101 ? 14.993 1.515 -30.777 1.00 81.25 101 GLY A O 1
ATOM 806 N N . GLN A 1 102 ? 15.749 -0.160 -29.531 1.00 86.44 102 GLN A N 1
ATOM 807 C CA . GLN A 1 102 ? 15.354 0.472 -28.269 1.00 86.44 102 GLN A CA 1
ATOM 808 C C . GLN A 1 102 ? 16.491 1.355 -27.758 1.00 86.44 102 GLN A C 1
ATOM 810 O O . GLN A 1 102 ? 17.642 0.901 -27.743 1.00 86.44 102 GLN A O 1
ATOM 815 N N . ARG A 1 103 ? 16.185 2.585 -27.320 1.00 90.44 103 ARG A N 1
ATOM 816 C CA . ARG A 1 103 ? 17.189 3.470 -26.707 1.00 90.44 103 ARG A CA 1
ATOM 817 C C . ARG A 1 103 ? 17.680 2.898 -25.388 1.00 90.44 103 ARG A C 1
ATOM 819 O O . ARG A 1 103 ? 16.914 2.315 -24.623 1.00 90.44 103 ARG A O 1
ATOM 826 N N . LEU A 1 104 ? 18.962 3.112 -25.133 1.00 90.31 104 LEU A N 1
ATOM 827 C CA . LEU A 1 104 ? 19.668 2.695 -23.939 1.00 90.31 104 LEU A CA 1
ATOM 828 C C . LEU A 1 104 ? 20.308 3.899 -23.244 1.00 90.31 104 LEU A C 1
ATOM 830 O O . LEU A 1 104 ? 20.827 4.798 -23.907 1.00 90.31 104 LEU A O 1
ATOM 834 N N . ASN A 1 105 ? 20.362 3.866 -21.914 1.00 89.31 105 ASN A N 1
ATOM 835 C CA . ASN A 1 105 ? 21.259 4.734 -21.152 1.00 89.31 105 ASN A CA 1
ATOM 836 C C . ASN A 1 105 ? 22.725 4.259 -21.255 1.00 89.31 105 ASN A C 1
ATOM 838 O O . ASN A 1 105 ? 23.039 3.223 -21.850 1.00 89.31 105 ASN A O 1
ATOM 842 N N . GLU A 1 106 ? 23.650 5.003 -20.647 1.00 85.31 106 GLU A N 1
ATOM 843 C CA . GLU A 1 106 ? 25.085 4.684 -20.681 1.00 85.31 106 GLU A CA 1
ATOM 844 C C . GLU A 1 106 ? 25.428 3.326 -20.049 1.00 85.31 106 GLU A C 1
ATOM 846 O O . GLU A 1 106 ? 26.370 2.659 -20.499 1.00 85.31 106 GLU A O 1
ATOM 851 N N . ALA A 1 107 ? 24.629 2.894 -19.069 1.00 87.19 107 ALA A N 1
ATOM 852 C CA . ALA A 1 107 ? 24.719 1.591 -18.414 1.00 87.19 107 ALA A CA 1
ATOM 853 C C . ALA A 1 107 ? 24.093 0.445 -19.238 1.00 87.19 107 ALA A C 1
ATOM 855 O O . ALA A 1 107 ? 24.184 -0.716 -18.843 1.00 87.19 107 ALA A O 1
ATOM 856 N N . GLY A 1 108 ? 23.482 0.738 -20.392 1.00 88.19 108 GLY A N 1
ATOM 857 C CA . GLY A 1 108 ? 22.888 -0.257 -21.286 1.00 88.19 108 GLY A CA 1
ATOM 858 C C . GLY A 1 108 ? 21.464 -0.687 -20.919 1.00 88.19 108 GLY A C 1
ATOM 859 O O . GLY A 1 108 ? 21.001 -1.712 -21.415 1.00 88.19 108 GLY A O 1
ATOM 860 N N . GLN A 1 109 ? 20.768 0.063 -20.064 1.00 90.94 109 GLN A N 1
ATOM 861 C CA . GLN A 1 109 ? 19.373 -0.193 -19.696 1.00 90.94 109 GLN A CA 1
ATOM 862 C C . GLN A 1 109 ? 18.428 0.518 -20.664 1.00 90.94 109 GLN A C 1
ATOM 864 O O . GLN A 1 109 ? 18.722 1.632 -21.090 1.00 90.94 109 GLN A O 1
ATOM 869 N N . ILE A 1 110 ? 17.295 -0.109 -20.984 1.00 92.50 110 ILE A N 1
ATOM 870 C CA . ILE A 1 110 ? 16.291 0.465 -21.887 1.00 92.50 110 ILE A CA 1
ATOM 871 C C . ILE A 1 110 ? 15.668 1.703 -21.241 1.00 92.50 110 ILE A C 1
ATOM 873 O O . ILE A 1 110 ? 15.328 1.670 -20.055 1.00 92.50 110 ILE A O 1
ATOM 877 N N . VAL A 1 111 ? 15.500 2.766 -22.027 1.00 92.69 111 VAL A N 1
ATOM 878 C CA . VAL A 1 111 ? 14.873 4.015 -21.583 1.00 92.69 111 VAL A CA 1
ATOM 879 C C . VAL A 1 111 ? 13.693 4.435 -22.457 1.00 92.69 111 VAL A C 1
ATOM 881 O O . VAL A 1 111 ? 13.614 4.089 -23.640 1.00 92.69 111 VAL A O 1
ATOM 884 N N . ASN A 1 112 ? 12.765 5.187 -21.865 1.00 89.19 112 ASN A N 1
ATOM 885 C CA . ASN A 1 112 ? 11.712 5.893 -22.594 1.00 89.19 112 ASN A CA 1
ATOM 886 C C . ASN A 1 112 ? 12.247 7.198 -23.224 1.00 89.19 112 ASN A C 1
ATOM 888 O O . ASN A 1 112 ? 13.439 7.496 -23.182 1.00 89.19 112 ASN A O 1
ATOM 892 N N . GLU A 1 113 ? 11.354 7.988 -23.823 1.00 84.81 113 GLU A N 1
ATOM 893 C CA . GLU A 1 113 ? 11.717 9.243 -24.497 1.00 84.81 113 GLU A CA 1
ATOM 894 C C . GLU A 1 113 ? 12.209 10.322 -23.522 1.00 84.81 113 GLU A C 1
ATOM 896 O O . GLU A 1 113 ? 13.069 11.122 -23.876 1.00 84.81 113 GLU A O 1
ATOM 901 N N . ALA A 1 114 ? 11.712 10.304 -22.283 1.00 85.19 114 ALA A N 1
ATOM 902 C CA . ALA A 1 114 ? 12.147 11.196 -21.213 1.00 85.19 114 ALA A CA 1
ATOM 903 C C . ALA A 1 114 ? 13.485 10.769 -20.574 1.00 85.19 114 ALA A C 1
ATOM 905 O O . ALA A 1 114 ? 14.033 11.509 -19.761 1.00 85.19 114 ALA A O 1
ATOM 906 N N . GLY A 1 115 ? 14.021 9.598 -20.938 1.00 87.19 115 GLY A N 1
ATOM 907 C CA . GLY A 1 115 ? 15.249 9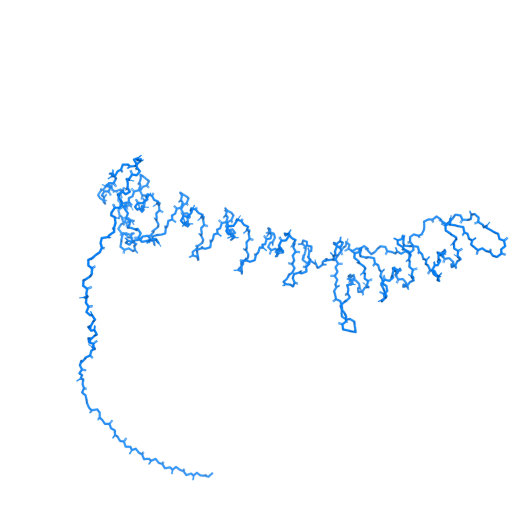.040 -20.371 1.00 87.19 115 GLY A CA 1
ATOM 908 C C . GLY A 1 115 ? 15.044 8.179 -19.121 1.00 87.19 115 GLY A C 1
ATOM 909 O O . GLY A 1 115 ? 16.029 7.708 -18.553 1.00 87.19 115 GLY A O 1
ATOM 910 N N . ASP A 1 116 ? 13.802 7.922 -18.703 1.00 89.31 116 ASP A N 1
ATOM 911 C CA . ASP A 1 116 ? 13.527 7.024 -17.580 1.00 89.31 116 ASP A CA 1
ATOM 912 C C . ASP A 1 116 ? 13.799 5.576 -17.969 1.00 89.31 116 ASP A C 1
ATOM 914 O O . ASP A 1 116 ? 13.410 5.127 -19.052 1.00 89.31 116 ASP A O 1
ATOM 918 N N . ARG A 1 117 ? 14.374 4.811 -17.041 1.00 93.81 117 ARG A N 1
ATOM 919 C CA . ARG A 1 117 ? 14.535 3.365 -17.185 1.00 93.81 117 ARG A CA 1
ATOM 920 C C . ARG A 1 117 ? 13.170 2.688 -17.322 1.00 93.81 117 ARG A C 1
ATOM 922 O O . ARG A 1 117 ? 12.261 2.946 -16.534 1.00 93.81 117 ARG A O 1
ATOM 929 N N . ILE A 1 118 ? 13.051 1.770 -18.277 1.00 93.56 118 ILE A N 1
ATOM 930 C CA . ILE A 1 118 ? 11.849 0.957 -18.486 1.00 93.56 118 ILE A CA 1
ATOM 931 C C . ILE A 1 118 ? 12.173 -0.538 -18.566 1.00 93.56 118 ILE A C 1
ATOM 933 O O . ILE A 1 118 ? 13.293 -0.933 -18.897 1.00 93.56 118 ILE A O 1
ATOM 937 N N . ASN A 1 119 ? 11.187 -1.383 -18.261 1.00 90.00 119 ASN A N 1
ATOM 938 C CA . ASN A 1 119 ? 11.258 -2.819 -18.550 1.00 90.00 119 ASN A CA 1
ATOM 939 C C . ASN A 1 119 ? 10.836 -3.140 -20.000 1.00 90.00 119 ASN A C 1
ATOM 941 O O . ASN A 1 119 ? 10.445 -2.257 -20.762 1.00 90.00 119 ASN A O 1
ATOM 945 N N . GLU A 1 120 ? 10.881 -4.421 -20.383 1.00 84.25 120 GLU A N 1
ATOM 946 C CA . GLU A 1 120 ? 10.493 -4.873 -21.732 1.00 84.25 120 GLU A CA 1
ATOM 947 C C . GLU A 1 120 ? 9.022 -4.596 -22.080 1.00 84.25 120 GLU A C 1
ATOM 949 O O . GLU A 1 120 ? 8.685 -4.473 -23.255 1.00 84.25 120 GLU A O 1
ATOM 954 N N . ALA A 1 121 ? 8.156 -4.461 -21.072 1.00 86.00 121 ALA A N 1
ATOM 955 C CA . ALA A 1 121 ? 6.751 -4.096 -21.236 1.00 86.00 121 ALA A CA 1
ATOM 956 C C . ALA A 1 121 ? 6.522 -2.571 -21.293 1.00 86.00 121 ALA A C 1
ATOM 958 O O . ALA A 1 121 ? 5.377 -2.131 -21.379 1.00 86.00 121 ALA A O 1
ATOM 959 N N . GLY A 1 122 ? 7.582 -1.757 -21.225 1.00 87.50 122 GLY A N 1
ATOM 960 C CA . GLY A 1 122 ? 7.506 -0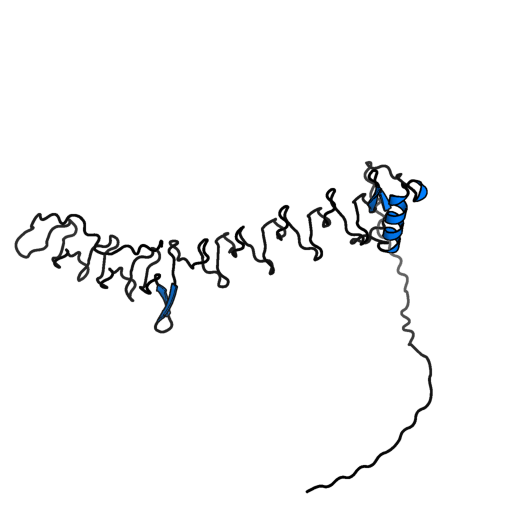.295 -21.277 1.00 87.50 122 GLY A CA 1
ATOM 961 C C . GLY A 1 122 ? 7.149 0.386 -19.953 1.00 87.50 122 GLY A C 1
ATOM 962 O O . GLY A 1 122 ? 6.852 1.578 -19.942 1.00 87.50 122 GLY A O 1
ATOM 963 N N . GLN A 1 123 ? 7.167 -0.335 -18.831 1.00 91.56 123 GLN A N 1
ATOM 964 C CA . GLN A 1 123 ? 6.843 0.225 -17.516 1.00 91.56 123 GLN A CA 1
ATOM 965 C C . GLN A 1 123 ? 8.059 0.943 -16.929 1.00 91.56 123 GLN A C 1
ATOM 967 O O . GLN A 1 123 ? 9.147 0.365 -16.904 1.00 91.56 123 GLN A O 1
ATOM 972 N N . ARG A 1 124 ? 7.861 2.170 -16.427 1.00 94.56 124 ARG A N 1
ATOM 973 C CA . ARG A 1 124 ? 8.894 2.968 -15.746 1.00 94.56 124 ARG A CA 1
ATOM 974 C C . ARG A 1 124 ? 9.376 2.267 -14.484 1.00 94.56 124 ARG A C 1
ATOM 976 O O . ARG A 1 124 ? 8.567 1.720 -13.732 1.00 94.56 124 ARG A O 1
ATOM 983 N N . LEU A 1 125 ? 10.683 2.315 -14.260 1.00 94.19 125 LEU A N 1
ATOM 984 C CA . LEU A 1 125 ? 11.353 1.732 -13.109 1.00 94.19 125 LEU A CA 1
ATOM 985 C C . LEU A 1 125 ? 12.158 2.796 -12.360 1.00 94.19 125 LEU A C 1
ATOM 987 O O . LEU A 1 125 ? 12.759 3.664 -12.991 1.00 94.19 125 LEU A O 1
ATOM 991 N N . ASN A 1 126 ? 12.228 2.683 -11.034 1.00 89.94 126 ASN A N 1
ATOM 992 C CA . ASN A 1 126 ? 13.233 3.394 -10.244 1.00 89.94 126 ASN A CA 1
ATOM 993 C C . ASN A 1 126 ? 14.616 2.716 -10.357 1.00 89.94 126 ASN A C 1
ATOM 995 O O . ASN A 1 126 ? 14.778 1.670 -11.000 1.00 89.94 126 ASN A O 1
ATOM 999 N N . ASP A 1 127 ? 15.622 3.290 -9.696 1.00 86.19 127 ASP A N 1
ATOM 1000 C CA . ASP A 1 127 ? 16.996 2.769 -9.707 1.00 86.19 127 ASP A CA 1
ATOM 1001 C C . ASP A 1 127 ? 17.099 1.349 -9.128 1.00 86.19 127 ASP A C 1
ATOM 1003 O O . ASP A 1 127 ? 17.855 0.518 -9.643 1.00 86.19 127 ASP A O 1
ATOM 1007 N N . ALA A 1 128 ? 16.264 1.032 -8.133 1.00 86.56 128 ALA A N 1
ATOM 1008 C CA . ALA A 1 128 ? 16.145 -0.300 -7.540 1.00 86.56 128 ALA A CA 1
ATOM 1009 C C . ALA A 1 128 ? 15.410 -1.316 -8.441 1.00 86.56 128 ALA A C 1
ATOM 1011 O O . ALA A 1 128 ? 15.383 -2.506 -8.137 1.00 86.56 128 ALA A O 1
ATOM 1012 N N . GLY A 1 129 ? 14.837 -0.884 -9.570 1.00 88.12 129 GLY A N 1
ATOM 1013 C CA . GLY A 1 129 ? 14.102 -1.743 -10.500 1.00 88.12 129 GLY A CA 1
ATOM 1014 C C . GLY A 1 129 ? 12.639 -1.996 -10.123 1.00 88.12 129 GLY A C 1
ATOM 1015 O O . GLY A 1 129 ? 12.006 -2.858 -10.732 1.00 88.12 129 GLY A O 1
ATOM 1016 N N . GLN A 1 130 ? 12.085 -1.262 -9.158 1.00 91.31 130 GLN A N 1
ATOM 1017 C CA . GLN A 1 130 ? 10.657 -1.294 -8.840 1.00 91.31 130 GLN A CA 1
ATOM 1018 C C . GLN A 1 130 ? 9.873 -0.440 -9.833 1.00 91.31 130 GLN A C 1
ATOM 1020 O O . GLN A 1 130 ? 10.344 0.609 -10.274 1.00 91.31 130 GLN A O 1
ATOM 1025 N N . ARG A 1 131 ? 8.655 -0.874 -10.163 1.00 95.19 131 ARG A N 1
ATOM 1026 C CA . ARG A 1 131 ? 7.752 -0.109 -11.025 1.00 95.19 131 ARG A CA 1
ATOM 1027 C C . ARG A 1 131 ? 7.319 1.178 -10.342 1.00 95.19 131 ARG A C 1
ATOM 1029 O O . ARG A 1 131 ? 6.954 1.150 -9.169 1.00 95.19 131 ARG A O 1
ATOM 1036 N N . ILE A 1 132 ? 7.283 2.261 -11.110 1.00 95.25 132 ILE A N 1
ATOM 1037 C CA . ILE A 1 132 ? 6.845 3.575 -10.638 1.00 95.25 132 ILE A CA 1
ATOM 1038 C C . ILE A 1 132 ? 5.766 4.183 -11.536 1.00 95.25 132 ILE A C 1
ATOM 1040 O O . ILE A 1 132 ? 5.707 3.903 -12.737 1.00 95.25 132 ILE A O 1
ATOM 1044 N N . ASN A 1 133 ? 4.910 5.023 -10.954 1.00 92.19 133 ASN A N 1
ATOM 1045 C CA . ASN A 1 133 ? 3.965 5.858 -11.698 1.00 92.19 133 A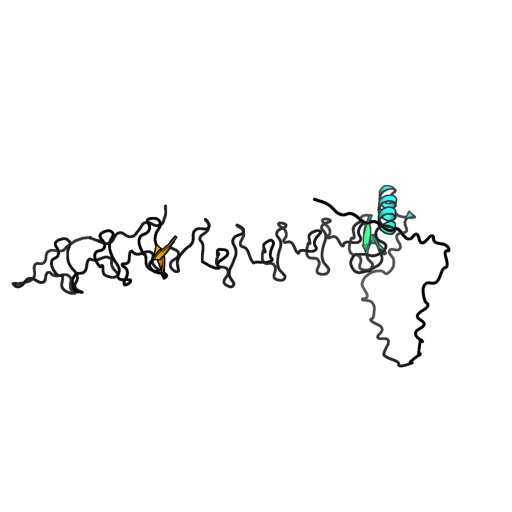SN A CA 1
ATOM 1046 C C . ASN A 1 133 ? 4.653 7.097 -12.313 1.00 92.19 133 ASN A C 1
ATOM 1048 O O . ASN A 1 133 ? 5.870 7.260 -12.231 1.00 92.19 133 ASN A O 1
ATOM 1052 N N . GLU A 1 134 ? 3.881 7.981 -12.954 1.00 88.00 134 GLU A N 1
ATOM 1053 C CA . GLU A 1 134 ? 4.382 9.209 -13.599 1.00 88.00 134 GLU A CA 1
ATOM 1054 C C . GLU A 1 134 ? 5.094 10.172 -12.632 1.00 88.00 134 GLU A C 1
ATOM 1056 O O . GLU A 1 134 ? 6.080 10.806 -13.006 1.00 88.00 134 GLU A O 1
ATOM 1061 N N . VAL A 1 135 ? 4.663 10.214 -11.371 1.00 88.94 135 VAL A N 1
ATOM 1062 C CA . VAL A 1 135 ? 5.235 11.080 -10.329 1.00 88.94 135 VAL A CA 1
ATOM 1063 C C . VAL A 1 135 ? 6.357 10.411 -9.521 1.00 88.94 135 VAL A C 1
ATOM 1065 O O . VAL A 1 135 ? 6.901 11.030 -8.614 1.00 88.94 135 VAL A O 1
ATOM 1068 N N . GLY A 1 136 ? 6.747 9.180 -9.872 1.00 90.12 136 GLY A N 1
ATOM 1069 C CA . GLY A 1 136 ? 7.888 8.479 -9.274 1.00 90.12 136 GLY A CA 1
ATOM 1070 C C . GLY A 1 136 ? 7.563 7.612 -8.055 1.00 90.12 136 GLY A C 1
ATOM 1071 O O . GLY A 1 136 ? 8.478 7.135 -7.390 1.00 90.12 136 GLY A O 1
ATOM 1072 N N . GLU A 1 137 ? 6.287 7.376 -7.757 1.00 92.94 137 GLU A N 1
ATOM 1073 C CA . GLU A 1 137 ? 5.874 6.543 -6.624 1.00 92.94 137 GLU A CA 1
ATOM 1074 C C . GLU A 1 137 ? 5.821 5.067 -7.008 1.00 92.94 137 GLU A C 1
ATOM 1076 O O . GLU A 1 137 ? 5.367 4.729 -8.105 1.00 92.94 137 GLU A O 1
ATOM 1081 N N . ALA A 1 138 ? 6.233 4.191 -6.089 1.00 95.81 138 ALA A N 1
ATOM 1082 C CA . ALA A 1 138 ? 6.196 2.749 -6.287 1.00 95.81 138 ALA A CA 1
ATOM 1083 C C . ALA A 1 138 ? 4.760 2.242 -6.489 1.00 95.81 138 ALA A C 1
ATOM 1085 O O . ALA A 1 138 ? 3.834 2.636 -5.774 1.00 95.81 138 ALA A O 1
ATOM 1086 N N . ILE A 1 139 ? 4.584 1.349 -7.466 1.00 96.50 139 ILE A N 1
ATOM 1087 C CA . ILE A 1 139 ? 3.290 0.753 -7.807 1.00 96.50 139 ILE A CA 1
ATOM 1088 C C . ILE A 1 139 ? 3.363 -0.766 -7.961 1.00 96.50 139 ILE A C 1
ATOM 1090 O O . ILE A 1 139 ? 4.372 -1.322 -8.402 1.00 96.50 139 ILE A O 1
ATOM 1094 N N . ASN A 1 140 ? 2.256 -1.441 -7.653 1.00 93.88 140 ASN A N 1
ATOM 1095 C CA . ASN A 1 140 ? 2.109 -2.882 -7.844 1.00 93.88 140 ASN A CA 1
ATOM 1096 C C . ASN A 1 140 ? 1.793 -3.272 -9.307 1.00 93.88 140 ASN A C 1
ATOM 1098 O O . ASN A 1 140 ? 1.769 -2.446 -10.226 1.00 93.88 140 ASN A O 1
ATOM 1102 N N . GLY A 1 141 ? 1.515 -4.569 -9.506 1.00 90.56 141 GLY A N 1
ATOM 1103 C CA . GLY A 1 141 ? 1.031 -5.179 -10.751 1.00 90.56 141 GLY A CA 1
ATOM 1104 C C . GLY A 1 141 ? -0.064 -4.374 -11.459 1.00 90.56 141 GLY A C 1
ATOM 1105 O O . GLY A 1 141 ? 0.031 -4.115 -12.661 1.00 90.56 141 GLY A O 1
ATOM 1106 N N . GLU A 1 142 ? -1.037 -3.922 -10.679 1.00 91.50 142 GLU A N 1
ATOM 1107 C CA . GLU A 1 142 ? -2.285 -3.291 -11.107 1.00 91.50 142 GLU A CA 1
ATOM 1108 C C . GLU A 1 142 ? -2.195 -1.760 -11.191 1.00 91.50 142 GLU A C 1
ATOM 1110 O O . GLU A 1 142 ? -3.133 -1.106 -11.637 1.00 91.50 142 GLU A O 1
ATOM 1115 N N . GLY A 1 143 ? -1.055 -1.175 -10.809 1.00 92.50 143 GLY A N 1
ATOM 1116 C CA . GLY A 1 143 ? -0.841 0.273 -10.823 1.00 92.50 143 GLY A CA 1
ATOM 1117 C C . GLY A 1 143 ? -1.273 0.999 -9.547 1.00 92.50 143 GLY A C 1
ATOM 1118 O O . GLY A 1 143 ? -1.335 2.226 -9.545 1.00 92.50 143 GLY A O 1
ATOM 1119 N N . GLN A 1 144 ? -1.553 0.277 -8.461 1.00 94.69 144 GLN A N 1
ATOM 1120 C CA . GLN A 1 144 ? -1.862 0.870 -7.159 1.00 94.69 144 GLN A CA 1
ATOM 1121 C C . GLN A 1 144 ? -0.576 1.258 -6.425 1.00 94.69 144 GLN A C 1
ATOM 1123 O O . GLN A 1 144 ? 0.413 0.526 -6.494 1.00 94.69 144 GLN A O 1
ATOM 1128 N N . ARG A 1 145 ? -0.601 2.391 -5.711 1.00 96.50 145 ARG A N 1
ATOM 1129 C CA . ARG A 1 145 ? 0.526 2.879 -4.899 1.00 96.50 145 ARG A CA 1
ATOM 1130 C C . ARG A 1 145 ? 0.840 1.891 -3.783 1.00 96.50 145 ARG A C 1
ATOM 1132 O O . ARG A 1 145 ? -0.078 1.418 -3.113 1.00 96.50 145 ARG A O 1
ATOM 1139 N N . ILE A 1 146 ? 2.126 1.634 -3.574 1.00 96.50 146 ILE A N 1
ATOM 1140 C CA . ILE A 1 146 ? 2.623 0.757 -2.515 1.00 96.50 146 ILE A CA 1
ATOM 1141 C C . ILE A 1 146 ? 3.763 1.407 -1.733 1.00 96.50 146 ILE A C 1
ATOM 1143 O O . ILE A 1 146 ? 4.463 2.274 -2.257 1.00 96.50 146 ILE A O 1
ATOM 1147 N N . ASN A 1 147 ? 3.946 0.992 -0.480 1.00 94.25 147 ASN A N 1
ATOM 1148 C CA . ASN A 1 147 ? 5.142 1.315 0.302 1.00 94.25 147 ASN A CA 1
ATOM 1149 C C . ASN A 1 147 ? 6.290 0.325 0.019 1.00 94.25 147 ASN A C 1
ATOM 1151 O O . ASN A 1 147 ? 6.149 -0.591 -0.791 1.00 94.25 147 ASN A O 1
ATOM 1155 N N . GLU A 1 148 ? 7.435 0.512 0.682 1.00 90.56 148 GLU A N 1
ATOM 1156 C CA . GLU A 1 148 ? 8.617 -0.349 0.521 1.00 90.56 148 GLU A CA 1
ATOM 1157 C C . GLU A 1 148 ? 8.345 -1.839 0.826 1.00 90.56 148 GLU A C 1
ATOM 1159 O O . GLU A 1 148 ? 8.755 -2.673 0.015 1.00 90.56 148 GLU A O 1
ATOM 1164 N N . PRO A 1 149 ? 7.598 -2.201 1.895 1.00 91.44 149 PRO A N 1
ATOM 1165 C CA . PRO A 1 149 ? 7.133 -3.576 2.116 1.00 91.44 149 PRO A CA 1
ATOM 1166 C C . PRO A 1 149 ? 6.159 -4.130 1.063 1.00 91.44 149 PRO A C 1
ATOM 1168 O O . PRO A 1 149 ? 5.878 -5.327 1.063 1.00 91.44 149 PRO A O 1
ATOM 1171 N N . GLY A 1 150 ? 5.615 -3.290 0.178 1.00 92.88 150 GLY A N 1
ATOM 1172 C CA . GLY A 1 150 ? 4.645 -3.688 -0.843 1.00 92.88 150 GLY A CA 1
ATOM 1173 C C . GLY A 1 150 ? 3.177 -3.622 -0.410 1.00 92.88 150 GLY A C 1
ATOM 1174 O O . GLY A 1 150 ? 2.315 -4.128 -1.127 1.00 92.88 150 GLY A O 1
ATOM 1175 N N . GLN A 1 151 ? 2.868 -2.994 0.725 1.00 96.94 151 GLN A N 1
ATOM 1176 C CA . GLN A 1 151 ? 1.495 -2.774 1.186 1.00 96.94 151 GLN A CA 1
ATOM 1177 C C . GLN A 1 151 ? 0.821 -1.669 0.375 1.00 96.94 151 GLN A C 1
ATOM 1179 O O . GLN A 1 151 ? 1.454 -0.667 0.035 1.00 96.94 151 GLN A O 1
ATOM 1184 N N . LEU A 1 152 ? -0.477 -1.826 0.106 1.00 97.62 152 LEU A N 1
ATOM 1185 C CA . LEU A 1 152 ? -1.265 -0.827 -0.612 1.00 97.62 152 LEU A CA 1
ATOM 1186 C C . LEU A 1 152 ? -1.365 0.465 0.193 1.00 97.62 152 LEU A C 1
ATOM 1188 O O . LEU A 1 152 ? -1.579 0.443 1.402 1.00 97.62 152 LEU A O 1
ATOM 1192 N N . LEU A 1 153 ? -1.268 1.596 -0.497 1.00 97.25 153 LEU A N 1
ATOM 1193 C CA . LEU A 1 153 ? -1.424 2.917 0.092 1.00 97.25 153 LEU A CA 1
ATOM 1194 C C . LEU A 1 153 ? -2.712 3.576 -0.388 1.00 97.25 153 LEU A C 1
ATOM 1196 O O . LEU A 1 153 ? -2.984 3.658 -1.588 1.00 97.25 153 LEU A O 1
ATOM 1200 N N . ASN A 1 154 ? -3.473 4.137 0.549 1.00 94.75 154 ASN A N 1
ATOM 1201 C CA . ASN A 1 154 ? -4.571 5.034 0.204 1.00 94.75 154 ASN A CA 1
ATOM 1202 C C . ASN A 1 154 ? -4.044 6.397 -0.307 1.00 94.75 154 ASN A C 1
ATOM 1204 O O . ASN A 1 154 ? -2.841 6.677 -0.324 1.00 94.75 154 ASN A O 1
ATOM 1208 N N . GLN A 1 155 ? -4.952 7.297 -0.690 1.00 92.19 155 GLN A N 1
ATOM 1209 C CA . GLN A 1 155 ? -4.603 8.644 -1.174 1.00 92.19 155 GLN A CA 1
ATOM 1210 C C . GLN A 1 155 ? -3.828 9.508 -0.157 1.00 92.19 155 GLN A C 1
ATOM 1212 O O . GLN A 1 155 ? -3.157 10.458 -0.546 1.00 92.19 155 GLN A O 1
ATOM 1217 N N . HIS A 1 156 ? -3.899 9.178 1.134 1.00 92.00 156 HIS A N 1
ATOM 1218 C CA . HIS A 1 156 ? -3.192 9.867 2.216 1.00 92.00 156 HIS A CA 1
ATOM 1219 C C . HIS A 1 156 ? -1.859 9.195 2.582 1.00 92.00 156 HIS A C 1
ATOM 1221 O O . HIS A 1 156 ? -1.187 9.652 3.500 1.00 92.00 156 HIS A O 1
ATOM 1227 N N . GLY A 1 157 ? -1.468 8.120 1.885 1.00 92.88 157 GLY A N 1
ATOM 1228 C CA . GLY A 1 157 ? -0.234 7.387 2.171 1.00 92.88 157 GLY A CA 1
ATOM 1229 C C . GLY A 1 157 ? -0.321 6.464 3.388 1.00 92.88 157 GLY A C 1
ATOM 1230 O O . GLY A 1 157 ? 0.709 6.063 3.913 1.00 92.88 157 GLY A O 1
ATOM 1231 N N . THR A 1 158 ? -1.524 6.120 3.857 1.00 95.38 158 THR A N 1
ATOM 1232 C CA . THR A 1 158 ? -1.701 5.110 4.912 1.00 95.38 158 THR A CA 1
ATOM 1233 C C . THR A 1 158 ? -1.773 3.717 4.300 1.00 95.38 158 THR A C 1
ATOM 1235 O O . THR A 1 158 ? -2.484 3.537 3.307 1.00 95.38 158 THR A O 1
ATOM 1238 N N . ALA A 1 159 ? -1.096 2.748 4.921 1.00 97.62 159 ALA A N 1
ATOM 1239 C CA . ALA A 1 159 ? -1.193 1.339 4.562 1.00 97.62 159 ALA A CA 1
ATOM 1240 C C . ALA A 1 159 ? -2.629 0.829 4.750 1.00 97.62 159 ALA A C 1
ATOM 1242 O O . ALA A 1 159 ? -3.266 1.085 5.781 1.00 97.62 159 ALA A O 1
ATOM 1243 N N . VAL A 1 160 ? -3.148 0.136 3.739 1.00 97.44 160 VAL A N 1
ATOM 1244 C CA . VAL A 1 160 ? -4.505 -0.413 3.725 1.00 97.44 160 VAL A CA 1
ATOM 1245 C C . VAL A 1 160 ? -4.559 -1.823 3.141 1.00 97.44 160 VAL A C 1
ATOM 1247 O O . VAL A 1 160 ? -3.705 -2.217 2.352 1.00 97.44 160 VAL A O 1
ATOM 1250 N N . ASP A 1 161 ? -5.598 -2.572 3.507 1.00 94.62 161 ASP A N 1
ATOM 1251 C CA . ASP A 1 161 ? -5.959 -3.826 2.846 1.00 94.62 161 ASP A CA 1
ATOM 1252 C C . ASP A 1 161 ? -6.717 -3.590 1.523 1.00 94.62 161 ASP A C 1
ATOM 1254 O O . ASP A 1 161 ? -7.068 -2.464 1.163 1.00 94.62 161 ASP A O 1
ATOM 1258 N N . GLU A 1 162 ? -7.024 -4.669 0.798 1.00 91.69 162 GLU A N 1
ATOM 1259 C CA . GLU A 1 162 ? -7.768 -4.630 -0.476 1.00 91.69 162 GLU A CA 1
ATOM 1260 C C . GLU A 1 162 ? -9.172 -4.007 -0.358 1.00 91.69 162 GLU A C 1
ATOM 1262 O O . GLU A 1 162 ? -9.754 -3.564 -1.345 1.00 91.69 162 GLU A O 1
ATOM 1267 N N . SER A 1 163 ? -9.738 -3.956 0.852 1.00 91.81 163 SER A N 1
ATOM 1268 C CA . SER A 1 163 ? -11.019 -3.300 1.133 1.00 91.81 163 SER A CA 1
ATOM 1269 C C . SER A 1 163 ? -10.852 -1.862 1.638 1.00 91.81 163 SER A C 1
ATOM 1271 O O . SER A 1 163 ? -11.808 -1.289 2.165 1.00 91.81 163 SER A O 1
ATOM 1273 N N . ASN A 1 164 ? -9.659 -1.277 1.490 1.00 93.62 164 ASN A N 1
ATOM 1274 C CA . ASN A 1 164 ? -9.308 0.078 1.907 1.00 93.62 164 ASN A CA 1
ATOM 1275 C C . ASN A 1 164 ? -9.448 0.322 3.428 1.00 93.62 164 ASN A C 1
ATOM 1277 O O . ASN A 1 164 ? -9.773 1.431 3.860 1.00 93.62 164 ASN A O 1
ATOM 1281 N N . ARG A 1 165 ? -9.219 -0.706 4.259 1.00 93.06 165 ARG A N 1
ATOM 1282 C CA . ARG A 1 165 ? -9.140 -0.566 5.727 1.00 93.06 165 ARG A CA 1
ATOM 1283 C C . ARG A 1 165 ? -7.692 -0.460 6.171 1.00 93.06 165 ARG A C 1
ATOM 1285 O O . ARG A 1 165 ? -6.846 -1.143 5.613 1.00 93.06 165 ARG A O 1
ATOM 1292 N N . ARG A 1 166 ? -7.423 0.362 7.188 1.00 95.00 166 ARG A N 1
ATOM 1293 C CA . ARG A 1 166 ? -6.069 0.573 7.720 1.00 95.00 166 ARG A CA 1
ATOM 1294 C C . ARG A 1 166 ? -5.474 -0.725 8.253 1.00 95.00 166 ARG A C 1
ATOM 1296 O O . ARG A 1 166 ? -6.177 -1.493 8.912 1.00 95.00 166 ARG A O 1
ATOM 1303 N N . ILE A 1 167 ? -4.184 -0.904 8.003 1.00 96.12 167 ILE A N 1
ATOM 1304 C CA . ILE A 1 167 ? -3.390 -2.014 8.526 1.00 96.12 167 ILE A CA 1
ATOM 1305 C C . ILE A 1 167 ? -2.102 -1.507 9.180 1.00 96.12 167 ILE A C 1
ATOM 1307 O O . ILE A 1 167 ? -1.679 -0.379 8.912 1.00 96.12 167 ILE A O 1
ATOM 1311 N N . ASP A 1 168 ? -1.515 -2.329 10.044 1.00 93.88 168 ASP A N 1
ATOM 1312 C CA . ASP A 1 168 ? -0.170 -2.133 10.586 1.00 93.88 168 ASP A CA 1
ATOM 1313 C C . ASP A 1 168 ? 0.917 -2.707 9.653 1.00 93.88 168 ASP A C 1
ATOM 1315 O O . ASP A 1 168 ? 0.639 -3.178 8.546 1.00 93.88 168 ASP A O 1
ATOM 1319 N N . GLU A 1 169 ? 2.175 -2.654 10.091 1.00 92.69 169 GLU A N 1
ATOM 1320 C CA . GLU A 1 169 ? 3.338 -3.158 9.343 1.00 92.69 169 GLU A CA 1
ATOM 1321 C C . GLU A 1 169 ? 3.315 -4.685 9.149 1.00 92.69 169 GLU A C 1
ATOM 1323 O O . GLU A 1 169 ? 3.885 -5.202 8.190 1.00 92.69 169 GLU A O 1
ATOM 1328 N N . GLU A 1 170 ? 2.597 -5.406 10.011 1.00 92.25 170 GLU A N 1
ATOM 1329 C CA . GLU A 1 170 ? 2.441 -6.862 9.964 1.00 92.25 170 GLU A CA 1
ATOM 1330 C C . GLU A 1 170 ? 1.190 -7.303 9.177 1.00 92.25 170 GLU A C 1
ATOM 1332 O O . GLU A 1 170 ? 0.930 -8.497 9.034 1.00 92.25 170 GLU A O 1
ATOM 1337 N N . ASN A 1 171 ? 0.456 -6.356 8.580 1.00 92.88 171 ASN A N 1
ATOM 1338 C CA . ASN A 1 171 ? -0.804 -6.550 7.851 1.00 92.88 171 ASN A CA 1
ATOM 1339 C C . ASN A 1 171 ? -2.022 -6.921 8.718 1.00 92.88 171 ASN A C 1
ATOM 1341 O O . ASN A 1 171 ? -3.017 -7.441 8.200 1.00 92.88 171 ASN A O 1
ATOM 1345 N N . HIS A 1 172 ? -2.006 -6.607 10.011 1.00 91.88 172 HIS A N 1
ATOM 1346 C CA . HIS A 1 172 ? -3.192 -6.684 10.859 1.00 91.88 172 HIS A CA 1
ATOM 1347 C C . HIS A 1 172 ? -4.055 -5.443 10.676 1.00 91.88 172 HIS A C 1
ATOM 1349 O O . HIS A 1 172 ? -3.548 -4.328 10.575 1.00 91.88 172 HIS A O 1
ATOM 1355 N N . ARG A 1 173 ? -5.382 -5.612 10.657 1.00 92.38 173 ARG A N 1
ATOM 1356 C CA . ARG A 1 173 ? -6.293 -4.462 10.616 1.00 92.38 173 ARG A CA 1
ATOM 1357 C C . ARG A 1 173 ? -6.174 -3.659 11.894 1.00 92.38 173 ARG A C 1
ATOM 1359 O O . ARG A 1 173 ? -6.131 -4.236 12.974 1.00 92.38 173 ARG A O 1
ATOM 1366 N N . ILE A 1 174 ? -6.219 -2.341 11.756 1.00 92.31 174 ILE A N 1
ATOM 1367 C CA . ILE A 1 174 ? -6.188 -1.415 12.884 1.00 92.31 174 ILE A CA 1
ATOM 1368 C C . ILE A 1 174 ? -7.370 -0.447 12.845 1.00 92.31 174 ILE A C 1
ATOM 1370 O O . ILE A 1 174 ? -7.863 -0.065 11.777 1.00 92.31 174 ILE A O 1
ATOM 1374 N N . ASN A 1 175 ? -7.835 -0.033 14.021 1.00 89.44 175 ASN A N 1
ATOM 1375 C CA . ASN A 1 175 ? -8.877 0.979 14.156 1.00 89.44 175 ASN A CA 1
ATOM 1376 C C . ASN A 1 175 ? -8.319 2.403 13.940 1.00 89.44 175 ASN A C 1
ATOM 1378 O O . ASN A 1 175 ? -7.191 2.620 13.483 1.00 89.44 175 ASN A O 1
ATOM 1382 N N . ARG A 1 176 ? -9.127 3.427 14.247 1.00 87.75 176 ARG A N 1
ATOM 1383 C CA . ARG A 1 176 ? -8.690 4.824 14.113 1.00 87.75 176 ARG A CA 1
ATOM 1384 C C . ARG A 1 176 ? -7.556 5.180 15.083 1.00 87.75 176 ARG A C 1
ATOM 1386 O O . ARG A 1 176 ? -6.673 5.935 14.674 1.00 87.75 176 ARG A O 1
ATOM 1393 N N . GLY A 1 177 ? -7.576 4.635 16.297 1.00 85.88 177 GLY A N 1
ATOM 1394 C CA . GLY A 1 177 ? -6.532 4.811 17.307 1.00 85.88 177 GLY A CA 1
ATOM 1395 C C . GLY A 1 177 ? -5.228 4.076 16.999 1.00 85.88 177 GLY A C 1
ATOM 1396 O O . GLY A 1 177 ? -4.208 4.428 17.569 1.00 85.88 177 GLY A O 1
ATOM 1397 N N . GLY A 1 178 ? -5.235 3.136 16.050 1.00 88.50 178 GLY A N 1
ATOM 1398 C CA . GLY A 1 178 ? -4.059 2.334 15.700 1.00 88.50 178 GLY A CA 1
ATOM 1399 C C . GLY A 1 178 ? -4.014 0.968 16.382 1.00 88.50 178 GLY A C 1
ATOM 1400 O O . GLY A 1 178 ? -3.087 0.211 16.135 1.00 88.50 178 GLY A O 1
ATOM 1401 N N . TYR A 1 179 ? -5.034 0.625 17.168 1.00 86.75 179 TYR A N 1
ATOM 1402 C CA . TYR A 1 179 ? -5.132 -0.667 17.838 1.00 86.75 179 TYR A CA 1
ATOM 1403 C C . TYR A 1 179 ? -5.546 -1.746 16.852 1.00 86.75 179 TYR A C 1
ATOM 1405 O O . TYR A 1 179 ? -6.449 -1.520 16.037 1.00 86.75 179 TYR A O 1
ATOM 1413 N N . ARG A 1 180 ? -4.908 -2.914 16.948 1.00 90.06 180 ARG A N 1
ATOM 1414 C CA . ARG A 1 180 ? -5.273 -4.106 16.177 1.00 90.06 180 ARG A CA 1
ATOM 1415 C C . ARG A 1 180 ? -6.735 -4.452 16.412 1.00 90.06 180 ARG A C 1
ATOM 1417 O O . ARG A 1 180 ? -7.224 -4.371 17.528 1.00 90.06 180 ARG A O 1
ATOM 1424 N N . ILE A 1 181 ? -7.455 -4.816 15.363 1.00 90.81 181 ILE A N 1
ATOM 1425 C CA . ILE A 1 181 ? -8.864 -5.185 15.467 1.00 90.81 181 ILE A CA 1
ATOM 1426 C C . ILE A 1 181 ? -9.197 -6.366 14.577 1.00 90.81 181 ILE A C 1
ATOM 1428 O O . ILE A 1 181 ? -8.686 -6.519 13.467 1.00 90.81 181 ILE A O 1
ATOM 1432 N N . ASN A 1 182 ? -10.173 -7.132 15.036 1.00 88.50 182 ASN A N 1
ATOM 1433 C CA . ASN A 1 182 ? -10.958 -8.028 14.215 1.00 88.50 182 ASN A CA 1
ATOM 1434 C C . ASN A 1 182 ? -12.349 -7.430 13.980 1.00 88.50 182 ASN A C 1
ATOM 1436 O O . ASN A 1 182 ? -12.776 -6.476 14.631 1.00 88.50 182 ASN A O 1
ATOM 1440 N N . GLU A 1 183 ? -13.074 -7.994 13.019 1.00 83.75 183 GLU A N 1
ATOM 1441 C CA . GLU A 1 183 ? -14.461 -7.618 12.764 1.00 83.75 183 GLU A CA 1
ATOM 1442 C C . GLU A 1 183 ? -15.338 -8.858 12.835 1.00 83.75 183 GLU A C 1
ATOM 1444 O O . GLU A 1 183 ? -15.183 -9.785 12.037 1.00 83.75 183 GLU A O 1
ATOM 1449 N N . ILE A 1 184 ? -16.302 -8.835 13.747 1.00 83.25 184 ILE A N 1
ATOM 1450 C CA . ILE A 1 184 ? -17.357 -9.842 13.822 1.00 83.25 184 ILE A CA 1
ATOM 1451 C C . ILE A 1 184 ? -18.685 -9.231 13.392 1.00 83.25 184 ILE A C 1
ATOM 1453 O O . ILE A 1 184 ? -18.880 -8.013 13.421 1.00 83.25 184 ILE A O 1
ATOM 1457 N N . LYS A 1 185 ? -19.607 -10.082 12.945 1.00 83.44 185 LYS A N 1
ATOM 1458 C CA . LYS A 1 185 ? -20.947 -9.664 12.541 1.00 83.44 185 LYS A CA 1
ATOM 1459 C C . LYS A 1 185 ? -21.962 -10.209 13.536 1.00 83.44 185 LYS A C 1
ATOM 1461 O O . LYS A 1 185 ? -22.164 -11.418 13.589 1.00 83.44 185 LYS A O 1
ATOM 1466 N N . ILE A 1 186 ? -22.610 -9.317 14.276 1.00 78.50 186 ILE A N 1
ATOM 1467 C CA . ILE A 1 186 ? -23.671 -9.637 15.237 1.00 78.50 186 ILE A CA 1
ATOM 1468 C C . ILE A 1 186 ? -24.946 -8.947 14.752 1.00 78.50 186 ILE A C 1
ATOM 1470 O O . ILE A 1 186 ? -24.929 -7.757 14.444 1.00 78.50 186 ILE A O 1
ATOM 1474 N N . ASP A 1 187 ? -26.034 -9.703 14.594 1.00 83.75 187 ASP A N 1
ATOM 1475 C CA . ASP A 1 187 ? -27.351 -9.196 14.166 1.00 83.75 187 ASP A CA 1
ATOM 1476 C C . ASP A 1 187 ? -27.316 -8.308 12.908 1.00 83.75 187 ASP A C 1
ATOM 1478 O O . ASP A 1 187 ? -28.046 -7.329 12.761 1.00 83.75 187 ASP A O 1
ATOM 1482 N N . GLY A 1 188 ? -26.419 -8.628 11.973 1.00 83.94 188 GLY A N 1
ATOM 1483 C CA . GLY A 1 188 ? -26.254 -7.865 10.736 1.00 83.94 188 GLY A CA 1
ATOM 1484 C C . GLY A 1 188 ? -25.303 -6.667 10.829 1.00 83.94 188 GLY A C 1
ATOM 1485 O O . GLY A 1 188 ? -24.859 -6.192 9.781 1.00 83.94 188 GLY A O 1
ATOM 1486 N N . LYS A 1 189 ? -24.934 -6.222 12.033 1.00 82.12 189 LYS A N 1
ATOM 1487 C CA . LYS A 1 189 ? -24.003 -5.112 12.273 1.00 82.12 189 LYS A CA 1
ATOM 1488 C C . LYS A 1 189 ? -22.571 -5.628 12.412 1.00 82.12 189 LYS A C 1
ATOM 1490 O O . LYS A 1 189 ? -22.341 -6.698 12.967 1.00 82.12 189 LYS A O 1
ATOM 1495 N N . ARG A 1 190 ? -21.604 -4.877 11.878 1.00 82.81 190 ARG A N 1
ATOM 1496 C CA . ARG A 1 190 ? -20.173 -5.156 12.074 1.00 82.81 190 ARG A CA 1
ATOM 1497 C C . ARG A 1 190 ? -19.734 -4.497 13.372 1.00 82.81 190 ARG A C 1
ATOM 1499 O O . ARG A 1 190 ? -19.966 -3.302 13.532 1.00 82.81 190 ARG A O 1
ATOM 1506 N N . GLN A 1 191 ? -19.103 -5.262 14.250 1.00 83.88 191 GLN A N 1
ATOM 1507 C CA . GLN A 1 191 ? -18.523 -4.769 15.491 1.00 83.88 191 GLN A CA 1
ATOM 1508 C C . GLN A 1 191 ? -17.011 -4.976 15.448 1.00 83.88 191 GLN A C 1
ATOM 1510 O O . GLN A 1 191 ? -16.541 -6.022 14.988 1.00 83.88 191 GLN A O 1
ATOM 1515 N N . GLN A 1 192 ? -16.269 -3.949 15.862 1.00 88.94 192 GLN A N 1
ATOM 1516 C CA . GLN A 1 192 ? -14.824 -4.040 16.037 1.00 88.94 192 GLN A CA 1
ATOM 1517 C C . GLN A 1 192 ? -14.559 -4.725 17.367 1.00 88.94 192 GLN A C 1
ATOM 1519 O O . GLN A 1 192 ? -15.154 -4.356 18.380 1.00 88.94 192 GLN A O 1
ATOM 1524 N N . VAL A 1 193 ? -13.707 -5.739 17.333 1.00 88.44 193 VAL A N 1
ATOM 1525 C CA . VAL A 1 193 ? -13.346 -6.506 18.518 1.00 88.44 193 VAL A CA 1
ATOM 1526 C C . VAL A 1 193 ? -11.840 -6.655 18.626 1.00 88.44 193 VAL A C 1
ATOM 1528 O O . VAL A 1 193 ? -11.126 -6.526 17.628 1.00 88.44 193 VAL A O 1
ATOM 1531 N N . ASP A 1 194 ? -11.371 -6.925 19.835 1.00 87.06 194 ASP A N 1
ATOM 1532 C CA . ASP A 1 194 ? -9.978 -7.246 20.114 1.00 87.06 194 ASP A CA 1
ATOM 1533 C C . ASP A 1 194 ? -9.568 -8.634 19.555 1.00 87.06 194 ASP A C 1
ATOM 1535 O O . ASP A 1 194 ? -10.306 -9.302 18.814 1.00 87.06 194 ASP A O 1
ATOM 1539 N N . LYS A 1 195 ? -8.360 -9.094 19.907 1.00 82.19 195 LYS A N 1
ATOM 1540 C CA . LYS A 1 195 ? -7.873 -10.441 19.555 1.00 82.19 195 LYS A CA 1
ATOM 1541 C C . LYS A 1 195 ? -8.658 -11.578 20.224 1.00 82.19 195 LYS A C 1
ATOM 1543 O O . LYS A 1 195 ? -8.691 -12.683 19.689 1.00 82.19 195 LYS A O 1
ATOM 1548 N N . ASN A 1 196 ? -9.318 -11.298 21.345 1.00 83.06 196 ASN A N 1
ATOM 1549 C CA . ASN A 1 196 ? -10.079 -12.257 22.144 1.00 83.06 196 ASN A CA 1
ATOM 1550 C C . ASN A 1 196 ? -11.578 -12.286 21.780 1.00 83.06 196 ASN A C 1
ATOM 1552 O O . ASN A 1 196 ? -12.299 -13.186 22.207 1.00 83.06 196 ASN A O 1
ATOM 1556 N N . GLY A 1 197 ? -12.049 -11.342 20.960 1.00 85.69 197 GLY A N 1
ATOM 1557 C CA . GLY A 1 197 ? -13.439 -11.214 20.532 1.00 85.69 197 GLY A CA 1
ATOM 1558 C C . GLY A 1 197 ? -14.292 -10.249 21.364 1.00 85.69 197 GLY A C 1
ATOM 1559 O O . GLY A 1 197 ? -15.502 -10.192 21.138 1.00 85.69 197 GLY A O 1
ATOM 1560 N N . HIS A 1 198 ? -13.709 -9.477 22.284 1.00 85.81 198 HIS A N 1
ATOM 1561 C CA . HIS A 1 198 ? -14.436 -8.462 23.046 1.00 85.81 198 HIS A CA 1
ATOM 1562 C C . HIS A 1 198 ? -14.624 -7.183 22.234 1.00 85.81 198 HIS A C 1
ATOM 1564 O O . HIS A 1 198 ? -13.712 -6.745 21.537 1.00 85.81 198 HIS A O 1
ATOM 1570 N N . ALA A 1 199 ? -15.804 -6.568 22.328 1.00 89.25 199 ALA A N 1
ATOM 1571 C CA . ALA A 1 199 ? -16.092 -5.307 21.653 1.00 89.25 199 ALA A CA 1
ATOM 1572 C C . ALA A 1 199 ? -15.248 -4.168 22.223 1.00 89.25 199 ALA A C 1
ATOM 1574 O O . ALA A 1 199 ? -15.142 -4.024 23.438 1.00 89.25 199 ALA A O 1
ATOM 1575 N N . ILE A 1 200 ? -14.681 -3.349 21.336 1.00 88.00 200 ILE A N 1
ATOM 1576 C CA . ILE A 1 200 ? -13.801 -2.245 21.718 1.00 88.00 200 ILE A CA 1
ATOM 1577 C C . ILE A 1 200 ? -14.147 -0.934 21.013 1.00 88.00 200 ILE A C 1
ATOM 1579 O O . ILE A 1 200 ? -14.689 -0.920 19.903 1.00 88.00 200 ILE A O 1
ATOM 1583 N N . ASP A 1 201 ? -13.788 0.180 21.649 1.00 86.62 201 ASP A N 1
ATOM 1584 C CA . ASP A 1 201 ? -13.915 1.519 21.085 1.00 86.62 201 ASP A CA 1
ATOM 1585 C C . ASP A 1 201 ? -12.738 1.903 20.161 1.00 86.62 201 ASP A C 1
ATOM 1587 O O . ASP A 1 201 ? -11.839 1.121 19.838 1.00 86.62 201 ASP A O 1
ATOM 1591 N N . VAL A 1 202 ? -12.733 3.161 19.708 1.00 84.56 202 VAL A N 1
ATOM 1592 C CA . VAL A 1 202 ? -11.676 3.703 18.836 1.00 84.56 202 VAL A CA 1
ATOM 1593 C C . VAL A 1 202 ? -10.302 3.796 19.505 1.00 84.56 202 VAL A C 1
ATOM 1595 O O . VAL A 1 202 ? -9.312 3.966 18.793 1.00 84.56 202 VAL A O 1
ATOM 1598 N N . PHE A 1 203 ? -10.249 3.708 20.832 1.00 84.94 203 PHE A N 1
ATOM 1599 C CA . PHE A 1 203 ? -9.043 3.690 21.655 1.00 84.94 203 PHE A CA 1
ATOM 1600 C C . PHE A 1 203 ? -8.695 2.270 22.128 1.00 84.94 203 PHE A C 1
ATOM 1602 O O . PHE A 1 203 ? -7.805 2.116 22.951 1.00 84.94 203 PHE A O 1
ATOM 1609 N N . GLY A 1 204 ? -9.388 1.241 21.624 1.00 86.06 204 GLY A N 1
ATOM 1610 C CA . GLY A 1 204 ? -9.136 -0.149 21.996 1.00 86.06 204 GLY A CA 1
ATOM 1611 C C . GLY A 1 204 ? -9.703 -0.554 23.358 1.00 86.06 204 GLY A C 1
ATOM 1612 O O . GLY A 1 204 ? -9.437 -1.660 23.801 1.00 86.06 204 GLY A O 1
ATOM 1613 N N . ARG A 1 205 ? -10.495 0.294 24.021 1.00 86.38 205 ARG A N 1
ATOM 1614 C CA . ARG A 1 205 ? -11.058 -0.002 25.348 1.00 86.38 205 ARG A CA 1
ATOM 1615 C C . ARG A 1 205 ? -12.319 -0.841 25.226 1.00 86.38 205 ARG A C 1
ATOM 1617 O O . ARG A 1 205 ? -13.092 -0.620 24.296 1.00 86.38 205 ARG A O 1
ATOM 1624 N N . LEU A 1 206 ? -12.541 -1.747 26.175 1.00 89.00 206 LEU A N 1
ATOM 1625 C CA . LEU A 1 206 ? -13.713 -2.620 26.202 1.00 89.00 206 LEU A CA 1
ATOM 1626 C C . LEU A 1 206 ? -15.017 -1.819 26.253 1.00 89.00 206 LEU A C 1
ATOM 1628 O O . LEU A 1 206 ? -15.116 -0.801 26.940 1.00 89.00 206 LEU A O 1
ATOM 1632 N N . THR A 1 207 ? -16.010 -2.294 25.507 1.00 89.44 207 THR A N 1
ATOM 1633 C CA . THR A 1 207 ? -17.340 -1.689 25.429 1.00 89.44 207 THR A CA 1
ATOM 1634 C C . THR A 1 207 ? -18.442 -2.734 25.437 1.00 89.44 207 THR A C 1
ATOM 1636 O O . THR A 1 207 ? -18.248 -3.867 24.987 1.00 89.44 207 THR A O 1
ATOM 1639 N N . ASP A 1 208 ? -19.625 -2.339 25.896 1.00 87.69 208 ASP A N 1
ATOM 1640 C CA . ASP A 1 208 ? -20.834 -3.143 25.755 1.00 87.69 208 ASP A CA 1
ATOM 1641 C C . ASP A 1 208 ? -21.514 -2.962 24.376 1.00 87.69 208 ASP A C 1
ATOM 1643 O O . ASP A 1 208 ? -20.928 -2.486 23.398 1.00 87.69 208 ASP A O 1
ATOM 1647 N N . ARG A 1 209 ? -22.775 -3.403 24.257 1.00 82.62 209 ARG A N 1
ATOM 1648 C CA . ARG A 1 209 ? -23.559 -3.283 23.013 1.00 82.62 209 ARG A CA 1
ATOM 1649 C C . ARG A 1 209 ? -24.049 -1.864 22.733 1.00 82.62 209 ARG A C 1
ATOM 1651 O O . ARG A 1 209 ? -24.341 -1.566 21.572 1.00 82.62 209 ARG A O 1
ATOM 1658 N N . ASP A 1 210 ? -24.157 -1.042 23.768 1.00 84.81 210 ASP A N 1
ATOM 1659 C CA . ASP A 1 210 ? -24.597 0.346 23.684 1.00 84.81 210 ASP A CA 1
ATOM 1660 C C . ASP A 1 210 ? -23.401 1.293 23.457 1.00 84.81 210 ASP A C 1
ATOM 1662 O O . ASP A 1 210 ? -23.575 2.416 22.977 1.00 84.81 210 ASP A O 1
ATOM 1666 N N . GLY A 1 211 ? -22.178 0.788 23.655 1.00 86.19 211 GLY A N 1
ATOM 1667 C CA . GLY A 1 211 ? -20.918 1.494 23.445 1.00 86.19 211 GLY A CA 1
ATOM 1668 C C . GLY A 1 211 ? -20.376 2.145 24.715 1.00 86.19 211 GLY A C 1
ATOM 1669 O O . GLY A 1 211 ? -19.439 2.942 24.622 1.00 86.19 211 GLY A O 1
ATOM 1670 N N . ASP A 1 212 ? -20.950 1.823 25.875 1.00 89.12 212 ASP A N 1
ATOM 1671 C CA . ASP A 1 212 ? -20.440 2.265 27.165 1.00 89.12 212 ASP A CA 1
ATOM 1672 C C . ASP A 1 212 ? -19.170 1.489 27.504 1.00 89.12 212 ASP A C 1
ATOM 1674 O O . ASP A 1 212 ? -19.040 0.310 27.170 1.00 89.12 212 ASP A O 1
ATOM 1678 N N . LEU A 1 213 ? -18.211 2.165 28.140 1.00 89.69 213 LEU A N 1
ATOM 1679 C CA . LEU A 1 213 ? -16.964 1.529 28.553 1.00 89.69 213 LEU A CA 1
ATOM 1680 C C . LEU A 1 213 ? -17.261 0.475 29.605 1.00 89.69 213 LEU A C 1
ATOM 1682 O O . LEU A 1 213 ? -18.035 0.735 30.524 1.00 89.69 213 LEU A O 1
ATOM 1686 N N . THR A 1 214 ? -16.610 -0.676 29.499 1.00 89.38 214 THR A N 1
ATOM 1687 C CA . THR A 1 214 ? -16.736 -1.743 30.488 1.00 89.38 214 THR A CA 1
ATOM 1688 C C . THR A 1 214 ? -15.384 -2.270 30.935 1.00 89.38 214 THR A C 1
ATOM 1690 O O . THR A 1 214 ? -14.365 -2.019 30.297 1.00 89.38 214 THR A O 1
ATOM 1693 N N . ASN A 1 215 ? -15.370 -3.038 32.020 1.00 85.38 215 ASN A N 1
ATOM 1694 C CA . ASN A 1 215 ? -14.245 -3.906 32.356 1.00 85.38 215 ASN A CA 1
ATOM 1695 C C . ASN A 1 215 ? -14.417 -5.308 31.741 1.00 85.38 215 ASN A C 1
ATOM 1697 O O . ASN A 1 215 ? -15.388 -5.588 31.030 1.00 85.38 215 ASN A O 1
ATOM 1701 N N . THR A 1 216 ? -13.477 -6.206 32.036 1.00 81.81 216 THR A N 1
ATOM 1702 C CA . THR A 1 216 ? -13.481 -7.619 31.612 1.00 81.81 216 THR A CA 1
ATOM 1703 C C . THR A 1 216 ? -14.648 -8.429 32.185 1.00 81.81 216 THR A C 1
ATOM 1705 O O . THR A 1 216 ? -15.035 -9.447 31.611 1.00 81.81 216 THR A O 1
ATOM 1708 N N . HIS A 1 217 ? -15.264 -7.953 33.269 1.00 81.62 217 HIS A N 1
ATOM 1709 C CA . HIS A 1 217 ? -16.460 -8.539 33.876 1.00 81.62 217 HIS A CA 1
ATOM 1710 C C . HIS A 1 217 ? -17.771 -7.993 33.277 1.00 81.62 217 HIS A C 1
ATOM 1712 O O . HIS A 1 217 ? -18.848 -8.491 33.608 1.00 81.62 217 HIS A O 1
ATOM 1718 N N . GLY A 1 218 ? -17.697 -7.006 32.374 1.00 84.44 218 GLY A N 1
ATOM 1719 C CA . GLY A 1 218 ? -18.855 -6.367 31.745 1.00 84.44 218 GLY A CA 1
ATOM 1720 C C . GLY A 1 218 ? -19.529 -5.291 32.602 1.00 84.44 218 GLY A C 1
ATOM 1721 O O . GLY A 1 218 ? -20.664 -4.911 32.320 1.00 84.44 218 GLY A O 1
ATOM 1722 N N . GLU A 1 219 ? -18.867 -4.806 33.653 1.00 85.88 219 GLU A N 1
ATOM 1723 C CA . GLU A 1 219 ? -19.357 -3.706 34.488 1.00 85.88 219 GLU A CA 1
ATOM 1724 C C . GLU A 1 219 ? -19.038 -2.361 33.829 1.00 85.88 219 GLU A C 1
ATOM 1726 O O . GLU A 1 219 ? -17.946 -2.190 33.294 1.00 85.88 219 GLU A O 1
ATOM 1731 N N . ILE A 1 220 ? -19.970 -1.403 33.882 1.00 89.38 220 ILE A N 1
ATOM 1732 C CA . ILE A 1 220 ? -19.806 -0.084 33.253 1.00 89.38 220 ILE A CA 1
ATOM 1733 C C . ILE A 1 220 ? -18.718 0.717 33.979 1.00 89.38 220 ILE A C 1
ATOM 1735 O O . ILE A 1 220 ? -18.710 0.799 35.207 1.00 89.38 220 ILE A O 1
ATOM 1739 N N . CYS A 1 221 ? -17.844 1.359 33.209 1.00 87.62 221 CYS A N 1
ATOM 1740 C CA . CYS A 1 221 ? -16.745 2.192 33.674 1.00 87.62 221 CYS A CA 1
ATOM 1741 C C . CYS A 1 221 ? -16.886 3.643 33.188 1.00 87.62 221 CYS A C 1
ATOM 1743 O O . CYS A 1 221 ? -17.478 3.933 32.147 1.00 87.62 221 CYS A O 1
ATOM 1745 N N . ASP A 1 222 ? -16.274 4.583 33.906 1.00 85.19 222 ASP A N 1
ATOM 1746 C CA . ASP A 1 222 ? -16.028 5.922 33.383 1.00 85.19 222 ASP A CA 1
ATOM 1747 C C . ASP A 1 222 ? -14.836 5.940 32.403 1.00 85.19 222 ASP A C 1
ATOM 1749 O O . ASP A 1 222 ? -14.122 4.960 32.194 1.00 85.19 222 ASP A O 1
ATOM 1753 N N . LYS A 1 223 ? -14.563 7.106 31.809 1.00 81.69 223 LYS A N 1
ATOM 1754 C CA . LYS A 1 223 ? -13.435 7.292 30.877 1.00 81.69 223 LYS A CA 1
ATOM 1755 C C . LYS A 1 223 ? -12.043 7.063 31.483 1.00 81.69 223 LYS A C 1
ATOM 1757 O O . LYS A 1 223 ? -11.077 7.076 30.726 1.00 81.69 223 LYS A O 1
ATOM 1762 N N . ARG A 1 224 ? -11.944 6.975 32.813 1.00 79.50 224 ARG A N 1
ATOM 1763 C CA . ARG A 1 224 ? -10.719 6.703 33.572 1.00 79.50 224 ARG A CA 1
ATOM 1764 C C . ARG A 1 224 ? -10.644 5.238 34.019 1.00 79.50 224 ARG A C 1
ATOM 1766 O O . ARG A 1 224 ? -9.722 4.909 34.750 1.00 79.50 224 ARG A O 1
ATOM 1773 N N . GLY A 1 225 ? -11.591 4.390 33.611 1.00 77.50 225 GLY A N 1
ATOM 1774 C CA . GLY A 1 225 ? -11.618 2.987 34.010 1.00 77.50 225 GLY A CA 1
ATOM 1775 C C . GLY A 1 225 ? -12.064 2.777 35.458 1.00 77.50 225 GLY A C 1
ATOM 1776 O O . GLY A 1 225 ? -11.617 1.833 36.095 1.00 77.50 225 GLY A O 1
ATOM 1777 N N . ARG A 1 226 ? -12.908 3.660 36.005 1.00 80.38 226 ARG A N 1
ATOM 1778 C CA . ARG A 1 226 ? -13.492 3.486 37.345 1.00 80.38 226 ARG A CA 1
ATOM 1779 C C . ARG A 1 226 ? -14.913 2.968 37.236 1.00 80.38 226 ARG A C 1
ATOM 1781 O O . ARG A 1 226 ? -15.679 3.490 36.423 1.00 80.38 226 ARG A O 1
ATOM 1788 N N . ARG A 1 227 ? -15.271 1.987 38.062 1.00 85.00 227 ARG A N 1
ATOM 1789 C CA . ARG A 1 227 ? -16.581 1.333 38.017 1.00 85.00 227 ARG A CA 1
ATOM 1790 C C . ARG A 1 227 ? -17.725 2.300 38.333 1.00 85.00 227 ARG A C 1
ATOM 1792 O O . ARG A 1 227 ? -17.604 3.208 39.158 1.00 85.00 227 ARG A O 1
ATOM 1799 N N . MET A 1 228 ? -18.852 2.095 37.658 1.00 85.00 228 MET A N 1
ATOM 1800 C CA . MET A 1 228 ? -20.042 2.933 37.736 1.00 85.00 228 MET A CA 1
ATOM 1801 C C . MET A 1 228 ? -21.294 2.095 38.007 1.00 85.00 228 MET A C 1
ATOM 1803 O O . MET A 1 228 ? -21.515 1.057 37.385 1.00 85.00 228 MET A O 1
ATOM 1807 N N . GLN A 1 229 ? -22.181 2.599 38.865 1.00 84.56 229 GLN A N 1
ATOM 1808 C CA . GLN A 1 229 ? -23.512 2.034 39.085 1.00 84.56 229 GLN A CA 1
ATOM 1809 C C . GLN A 1 229 ? -24.564 3.147 39.093 1.00 84.56 229 GLN A C 1
ATOM 1811 O O . GLN A 1 229 ? -24.441 4.140 39.807 1.00 84.56 229 GLN A O 1
ATOM 1816 N N . GLY A 1 230 ? -25.602 3.019 38.259 1.00 83.00 230 GLY A N 1
ATOM 1817 C CA . GLY A 1 230 ? -26.670 4.027 38.171 1.00 83.00 230 GLY A CA 1
ATOM 1818 C C . GLY A 1 230 ? -26.179 5.433 37.789 1.00 83.00 230 GLY A C 1
ATOM 1819 O O . GLY A 1 230 ? -26.785 6.423 38.190 1.00 83.00 230 GLY A O 1
ATOM 1820 N N . GLY A 1 231 ? -25.063 5.530 37.056 1.00 82.88 231 GLY A N 1
ATOM 1821 C CA . GLY A 1 231 ? -24.444 6.803 36.669 1.00 82.88 231 GLY A CA 1
ATOM 1822 C C . GLY A 1 231 ? -23.574 7.459 37.748 1.00 82.88 231 GLY A C 1
ATOM 1823 O O . GLY A 1 231 ? -23.150 8.598 37.559 1.00 82.88 231 GLY A O 1
ATOM 1824 N N . ARG A 1 232 ? -23.283 6.767 38.855 1.00 83.19 232 ARG A N 1
ATOM 1825 C CA . ARG A 1 232 ? -22.388 7.233 39.924 1.00 83.19 232 ARG A CA 1
ATOM 1826 C C . ARG A 1 232 ? -21.165 6.330 40.045 1.00 83.19 232 ARG A C 1
ATOM 1828 O O . ARG A 1 232 ? -21.267 5.143 39.752 1.00 83.19 232 ARG A O 1
ATOM 1835 N N . LEU A 1 233 ? -20.039 6.901 40.470 1.00 82.81 233 LEU A N 1
ATOM 1836 C CA . LEU A 1 233 ? -18.816 6.147 40.752 1.00 82.81 233 LEU A CA 1
ATOM 1837 C C . LEU A 1 233 ? -19.047 5.233 41.949 1.00 82.81 233 LEU A C 1
ATOM 1839 O O . LEU A 1 233 ? -19.720 5.642 42.896 1.00 82.81 233 LEU A O 1
ATOM 1843 N N . VAL A 1 234 ? -18.487 4.030 41.900 1.00 81.69 234 VAL A N 1
ATOM 1844 C CA . VAL A 1 234 ? -18.501 3.091 43.022 1.00 81.69 234 VAL A CA 1
ATOM 1845 C C . VAL A 1 234 ? -17.106 2.531 43.281 1.00 81.69 234 VAL A C 1
ATOM 1847 O O . VAL A 1 234 ? -16.321 2.405 42.343 1.00 81.69 234 VAL A O 1
ATOM 1850 N N . ASP A 1 235 ? -16.808 2.210 44.537 1.00 77.44 235 ASP A N 1
ATOM 1851 C CA . ASP A 1 235 ? -15.569 1.531 44.938 1.00 77.44 235 ASP A CA 1
ATOM 1852 C C . ASP A 1 235 ? -15.598 0.023 44.600 1.00 77.44 235 ASP A C 1
ATOM 1854 O O . ASP A 1 235 ? -16.567 -0.491 44.018 1.00 77.44 235 ASP A O 1
ATOM 1858 N N . SER A 1 236 ? -14.560 -0.713 45.014 1.00 71.81 236 SER A N 1
ATOM 1859 C CA . SER A 1 236 ? -14.459 -2.172 44.833 1.00 71.81 236 SER A CA 1
ATOM 1860 C C . SER A 1 236 ? -15.560 -2.971 45.554 1.00 71.81 236 SER A C 1
ATOM 1862 O O . SER A 1 236 ? -15.946 -4.052 45.094 1.00 71.81 236 SER A O 1
ATOM 1864 N N . GLN A 1 237 ? -16.133 -2.430 46.633 1.00 74.44 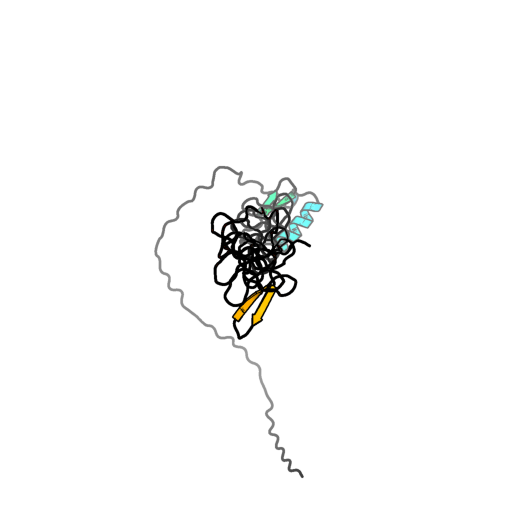237 GLN A N 1
ATOM 1865 C CA . GLN A 1 237 ? -17.202 -3.055 47.421 1.00 74.44 237 GLN A CA 1
ATOM 1866 C C . GLN A 1 237 ? -18.619 -2.664 46.952 1.00 74.44 237 GLN A C 1
ATOM 1868 O O . GLN A 1 237 ? -19.596 -3.288 47.371 1.00 74.44 237 GLN A O 1
ATOM 1873 N N . GLY A 1 238 ? -18.749 -1.683 46.053 1.00 74.75 238 GLY A N 1
ATOM 1874 C CA . GLY A 1 238 ? -20.015 -1.192 45.504 1.00 74.75 238 GLY A CA 1
ATOM 1875 C C . GLY A 1 238 ? -20.606 0.033 46.219 1.00 74.75 238 GLY A C 1
ATOM 1876 O O . GLY A 1 238 ? -21.767 0.368 45.980 1.00 74.75 238 GLY A O 1
ATOM 1877 N N . TYR A 1 239 ? -19.855 0.709 47.089 1.00 77.94 239 TYR A N 1
ATOM 1878 C CA . TYR A 1 239 ? -20.282 1.950 47.734 1.00 77.94 239 TYR A CA 1
ATOM 1879 C C . TYR A 1 239 ? -20.143 3.146 46.795 1.00 77.94 239 TYR A C 1
ATOM 1881 O O . TYR A 1 239 ? -19.151 3.286 46.088 1.00 77.94 239 TYR A O 1
ATOM 1889 N N . ILE A 1 240 ? -21.143 4.031 46.809 1.00 80.44 240 ILE A N 1
ATOM 1890 C CA . ILE A 1 240 ? -21.193 5.215 45.948 1.00 80.44 240 ILE A CA 1
ATOM 1891 C C . ILE A 1 240 ? -20.174 6.256 46.411 1.00 80.44 240 ILE A C 1
ATOM 1893 O O . ILE A 1 240 ? -20.151 6.640 47.578 1.00 80.44 240 ILE A O 1
ATOM 1897 N N . LEU A 1 241 ? -19.403 6.769 45.457 1.00 73.88 241 LEU A N 1
ATOM 1898 C CA . LEU A 1 241 ? -18.458 7.862 45.629 1.00 73.88 241 LEU A CA 1
ATOM 1899 C C . LEU A 1 241 ? -19.072 9.176 45.119 1.00 73.88 241 LEU A C 1
ATOM 1901 O O . LEU A 1 241 ? -19.662 9.241 44.034 1.00 73.88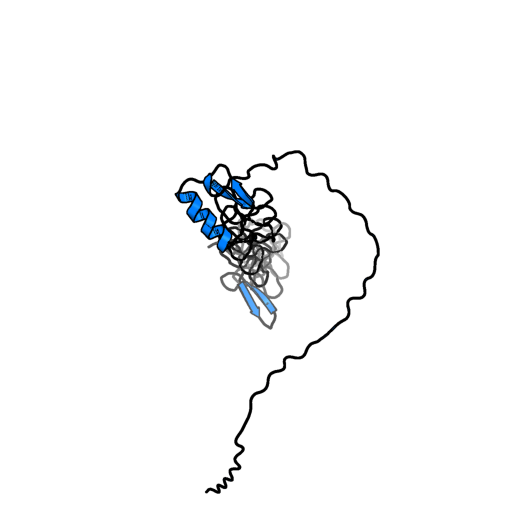 241 LEU A O 1
ATOM 1905 N N . THR A 1 242 ? -18.896 10.251 45.879 1.00 72.19 242 THR A N 1
ATOM 1906 C CA . THR A 1 242 ? -19.199 11.622 45.467 1.00 72.19 242 THR A CA 1
ATOM 1907 C C . THR A 1 242 ? -18.211 12.106 44.400 1.00 72.19 242 THR A C 1
ATOM 1909 O O . THR A 1 242 ? -17.176 11.496 44.126 1.00 72.19 242 THR A O 1
ATOM 1912 N N . THR A 1 243 ? -18.498 13.253 43.775 1.00 66.44 243 THR A N 1
ATOM 1913 C CA . THR A 1 243 ? -17.629 13.838 42.734 1.00 66.44 243 THR A CA 1
ATOM 1914 C C . THR A 1 243 ? -16.222 14.200 43.221 1.00 66.44 243 THR A C 1
ATOM 1916 O O . THR A 1 243 ? -15.305 14.298 42.408 1.00 66.44 243 THR A O 1
ATOM 1919 N N . ASP A 1 244 ? -16.061 14.412 44.526 1.00 69.06 244 ASP A N 1
ATOM 1920 C CA . ASP A 1 244 ? -14.807 14.675 45.236 1.00 69.06 244 ASP A CA 1
ATOM 1921 C C . ASP A 1 244 ? -14.127 13.402 45.775 1.00 69.06 244 ASP A C 1
ATOM 1923 O O . ASP A 1 244 ? -13.064 13.502 46.377 1.00 69.06 244 ASP A O 1
ATOM 1927 N N . GLY A 1 245 ? -14.684 12.215 45.498 1.00 63.69 245 GLY A N 1
ATOM 1928 C CA . GLY A 1 245 ? -14.078 10.926 45.840 1.00 63.69 245 GLY A CA 1
ATOM 1929 C C . GLY A 1 245 ? -14.340 10.453 47.269 1.00 63.69 245 GLY A C 1
ATOM 1930 O O . GLY A 1 245 ? -13.586 9.626 47.761 1.00 63.69 245 GLY A O 1
ATOM 1931 N N . LYS A 1 246 ? -15.380 10.966 47.938 1.00 67.69 246 LYS A N 1
ATOM 1932 C CA . LYS A 1 246 ? -15.775 10.536 49.287 1.00 67.69 246 LYS A CA 1
ATOM 1933 C C . LYS A 1 246 ? -16.955 9.576 49.237 1.00 67.69 246 LYS A C 1
ATOM 1935 O O . LYS A 1 246 ? -17.757 9.637 48.311 1.00 67.69 246 LYS A O 1
ATOM 1940 N N . TYR A 1 247 ? -17.113 8.737 50.251 1.00 65.62 247 TYR A N 1
ATOM 1941 C CA . TYR A 1 247 ? -18.261 7.837 50.346 1.00 65.62 247 TYR A CA 1
ATOM 1942 C C . TYR A 1 247 ? -19.571 8.594 50.620 1.00 65.62 247 TYR A C 1
ATOM 1944 O O . TYR A 1 247 ? -19.640 9.428 51.526 1.00 65.62 247 TYR A O 1
ATOM 1952 N N . GLU A 1 248 ? -20.622 8.289 49.851 1.00 64.81 248 GLU A N 1
ATOM 1953 C CA . GLU A 1 248 ? -22.003 8.630 50.204 1.00 64.81 248 GLU A CA 1
ATOM 1954 C C . GLU A 1 248 ? -22.543 7.573 51.172 1.00 64.81 248 GLU A C 1
ATOM 1956 O O . GLU A 1 248 ? -23.049 6.527 50.761 1.00 64.81 248 GLU A O 1
ATOM 1961 N N . ASP A 1 249 ? -22.484 7.848 52.469 1.00 58.19 249 ASP A N 1
ATOM 1962 C CA . ASP A 1 249 ? -23.253 7.113 53.464 1.00 58.19 249 ASP A CA 1
ATOM 1963 C C . ASP A 1 249 ? -24.416 7.979 53.991 1.00 58.19 249 ASP A C 1
ATOM 1965 O O . ASP A 1 249 ? -24.417 9.210 53.950 1.00 58.19 249 ASP A O 1
ATOM 1969 N N . GLY A 1 250 ? -25.470 7.333 54.491 1.00 53.31 250 GLY A N 1
ATOM 1970 C CA . GLY A 1 250 ? -26.621 8.025 55.082 1.00 53.31 250 GLY A CA 1
ATOM 1971 C C . GLY A 1 250 ? -26.337 8.698 56.438 1.00 53.31 250 GLY A C 1
ATOM 1972 O O . GLY A 1 250 ? -27.299 9.065 57.122 1.00 53.31 250 GLY A O 1
ATOM 1973 N N . GLN A 1 251 ? -25.071 8.796 56.877 1.00 44.56 251 GLN A N 1
ATOM 1974 C CA . GLN A 1 251 ? -24.680 9.244 58.224 1.00 44.56 251 GLN A CA 1
ATOM 1975 C C . GLN A 1 251 ? -23.401 10.114 58.314 1.00 44.56 251 GLN A C 1
ATOM 1977 O O . GLN A 1 251 ? -23.227 10.748 59.353 1.00 44.56 251 GLN A O 1
ATOM 1982 N N . GLY A 1 252 ? -22.569 10.259 57.281 1.00 44.50 252 GLY A N 1
ATOM 1983 C CA . GLY A 1 252 ? -21.418 11.168 57.265 1.00 44.50 252 GLY A CA 1
ATOM 1984 C C . GLY A 1 252 ? -20.112 10.542 56.751 1.00 44.50 252 GLY A C 1
ATOM 1985 O O . GLY A 1 252 ? -19.630 9.551 57.286 1.00 44.50 252 GLY A O 1
ATOM 1986 N N . PHE A 1 253 ? -19.519 11.236 55.774 1.00 45.94 253 PHE A N 1
ATOM 1987 C CA . PHE A 1 253 ? -18.252 10.989 55.075 1.00 45.94 253 PHE A CA 1
ATOM 1988 C C . PHE A 1 253 ? -17.164 10.241 55.876 1.00 45.94 253 PHE A C 1
ATOM 1990 O O . PHE A 1 253 ? -16.672 10.762 56.880 1.00 45.94 253 PHE A O 1
ATOM 1997 N N . SER A 1 254 ? -16.701 9.093 55.368 1.00 47.44 254 SER A N 1
ATOM 1998 C CA . SER A 1 254 ? -15.410 8.496 55.744 1.00 47.44 254 SER A CA 1
ATOM 1999 C C . SER A 1 254 ? -14.311 8.924 54.761 1.00 47.44 254 SER A C 1
ATOM 2001 O O . SER A 1 254 ? -14.512 8.931 53.545 1.00 47.44 254 SER A O 1
ATOM 2003 N N . ASP A 1 255 ? -13.152 9.317 55.299 1.00 46.91 255 ASP A N 1
ATOM 2004 C CA . ASP A 1 255 ? -11.951 9.734 54.555 1.00 46.91 255 ASP A CA 1
ATOM 2005 C C . ASP A 1 255 ? -11.070 8.530 54.155 1.00 46.91 255 ASP A C 1
ATOM 2007 O O . ASP A 1 255 ? -9.842 8.626 54.149 1.00 46.91 255 ASP A O 1
ATOM 2011 N N . ASP A 1 256 ? -11.675 7.379 53.858 1.00 49.03 256 ASP A N 1
ATOM 2012 C CA . ASP A 1 256 ? -10.910 6.211 53.430 1.00 49.03 256 ASP A CA 1
ATOM 2013 C C . ASP A 1 256 ? -10.471 6.430 51.975 1.00 49.03 256 ASP A C 1
ATOM 2015 O O . ASP A 1 256 ? -11.241 6.254 51.032 1.00 49.03 256 ASP A O 1
ATOM 2019 N N . GLU A 1 257 ? -9.234 6.907 51.810 1.00 48.81 257 GLU A N 1
ATOM 2020 C CA . GLU A 1 257 ? -8.557 6.956 50.518 1.00 48.81 257 GLU A CA 1
ATOM 2021 C C . GLU A 1 257 ? -8.546 5.550 49.919 1.00 48.81 257 GLU A C 1
ATOM 2023 O O . GLU A 1 257 ? -7.937 4.653 50.500 1.00 48.81 257 GLU A O 1
ATOM 2028 N N . ASP A 1 258 ? -9.199 5.362 48.771 1.00 50.97 258 ASP A N 1
ATOM 2029 C CA . ASP A 1 258 ? -9.013 4.161 47.959 1.00 50.97 258 ASP A CA 1
ATOM 2030 C C . ASP A 1 258 ? -7.846 4.437 46.989 1.00 50.97 258 ASP A C 1
ATOM 2032 O O . ASP A 1 258 ? -7.983 5.266 46.075 1.00 50.97 258 ASP A O 1
ATOM 2036 N N . PRO A 1 259 ? -6.656 3.847 47.220 1.00 50.78 259 PRO A N 1
ATOM 2037 C CA . PRO A 1 259 ? -5.483 4.062 46.395 1.00 50.78 259 PRO A CA 1
ATOM 2038 C C . PRO A 1 259 ? -5.489 3.029 45.266 1.00 50.78 259 PRO A C 1
ATOM 2040 O O . PRO A 1 259 ? -5.576 1.835 45.521 1.00 50.78 259 PRO A O 1
ATOM 2043 N N . ASP A 1 260 ? -5.343 3.482 44.023 1.00 50.56 260 ASP A N 1
ATOM 2044 C CA . ASP A 1 260 ? -5.092 2.620 42.860 1.00 50.56 260 ASP A CA 1
ATOM 2045 C C . ASP A 1 260 ? -6.062 1.433 42.677 1.00 50.56 260 ASP A C 1
ATOM 2047 O O . ASP A 1 260 ? -5.738 0.281 42.960 1.00 50.56 260 ASP A O 1
ATOM 2051 N N . SER A 1 261 ? -7.208 1.671 42.037 1.00 46.22 261 SER A N 1
ATOM 2052 C CA . SER A 1 261 ? -7.827 0.618 41.226 1.00 46.22 261 SER A CA 1
ATOM 2053 C C . SER A 1 261 ? -8.316 1.184 39.896 1.00 46.22 261 SER A C 1
ATOM 2055 O O . SER A 1 261 ? -9.419 1.707 39.732 1.00 46.22 261 SER A O 1
ATOM 2057 N N . SER A 1 262 ? -7.450 1.109 38.887 1.00 47.97 262 SER A N 1
ATOM 2058 C CA . SER A 1 262 ? -7.931 1.008 37.514 1.00 47.97 262 SER A CA 1
ATOM 2059 C C . SER A 1 262 ? -8.647 -0.343 37.394 1.00 47.97 262 SER A C 1
ATOM 2061 O O . SER A 1 262 ? -8.030 -1.344 37.050 1.00 47.97 262 SER A O 1
ATOM 2063 N N . ASP A 1 263 ? -9.935 -0.382 37.739 1.00 52.09 263 ASP A N 1
ATOM 2064 C CA . ASP A 1 263 ? -10.778 -1.591 37.714 1.00 52.09 263 ASP A CA 1
ATOM 2065 C C . ASP A 1 263 ? -11.132 -2.056 36.291 1.00 52.09 263 ASP A C 1
ATOM 2067 O O . ASP A 1 263 ? -11.877 -3.023 36.104 1.00 52.09 263 ASP A O 1
ATOM 2071 N N . CYS A 1 264 ? -10.640 -1.356 35.269 1.00 53.69 264 CYS A N 1
ATOM 2072 C CA . CYS A 1 264 ? -10.898 -1.682 33.878 1.00 53.69 264 CYS A CA 1
ATOM 2073 C C . CYS A 1 264 ? -9.548 -1.929 33.202 1.00 53.69 264 CYS A C 1
ATOM 2075 O O . CYS A 1 264 ? -8.777 -0.996 32.974 1.00 53.69 264 CYS A O 1
ATOM 2077 N N . ASP A 1 265 ? -9.277 -3.210 32.940 1.00 55.41 265 ASP A N 1
ATOM 2078 C CA . ASP A 1 265 ? -8.071 -3.681 32.269 1.00 55.41 265 ASP A CA 1
ATOM 2079 C C . ASP A 1 265 ? -7.922 -2.961 30.920 1.00 55.41 265 ASP A C 1
ATOM 2081 O O . ASP A 1 265 ? -8.805 -3.038 30.055 1.00 55.41 265 ASP A O 1
ATOM 2085 N N . GLU A 1 266 ? -6.806 -2.258 30.721 1.00 54.59 266 GLU A N 1
ATOM 2086 C CA . GLU A 1 266 ? -6.370 -1.953 29.364 1.00 54.59 266 GLU A CA 1
ATOM 2087 C C . GLU A 1 266 ? -6.036 -3.294 28.710 1.00 54.59 266 GLU A C 1
ATOM 2089 O O . GLU A 1 266 ? -5.246 -4.084 29.226 1.00 54.59 266 GLU A O 1
ATOM 2094 N N . VAL A 1 267 ? -6.693 -3.603 27.595 1.00 56.16 267 VAL A N 1
ATOM 2095 C CA . VAL A 1 267 ? -6.289 -4.758 26.800 1.00 56.16 267 VAL A CA 1
ATOM 2096 C C . VAL A 1 267 ? -4.912 -4.442 26.230 1.00 56.16 267 VAL A C 1
ATOM 2098 O O . VAL A 1 267 ? -4.780 -3.571 25.370 1.00 56.16 267 VAL A O 1
ATOM 2101 N N . ASP A 1 268 ? -3.896 -5.161 26.703 1.00 52.91 268 ASP A N 1
ATOM 2102 C CA . ASP A 1 268 ? -2.581 -5.203 26.072 1.00 52.91 268 ASP A CA 1
ATOM 2103 C C . ASP A 1 268 ? -2.734 -5.858 24.692 1.00 52.91 268 ASP A C 1
ATOM 2105 O O . ASP A 1 268 ? -2.766 -7.083 24.507 1.00 52.91 268 ASP A O 1
ATOM 2109 N N . MET A 1 269 ? -2.922 -4.997 23.696 1.00 58.78 269 MET A N 1
ATOM 2110 C CA . MET A 1 269 ? -3.117 -5.378 22.298 1.00 58.78 269 MET A CA 1
ATOM 2111 C C . MET A 1 269 ? -1.793 -5.693 21.586 1.00 58.78 269 MET A C 1
ATOM 2113 O O . MET A 1 269 ? -1.825 -6.206 20.465 1.00 58.78 269 MET A O 1
ATOM 2117 N N . ASP A 1 270 ? -0.664 -5.450 22.257 1.00 46.19 270 ASP A N 1
ATOM 2118 C CA . ASP A 1 270 ? 0.694 -5.587 21.733 1.00 46.19 270 ASP A CA 1
ATOM 2119 C C . ASP A 1 270 ? 1.381 -6.854 22.274 1.00 46.19 270 ASP A C 1
ATOM 2121 O O . ASP A 1 270 ? 2.340 -6.780 23.029 1.00 46.19 270 ASP A O 1
ATOM 2125 N N . GLU A 1 271 ? 0.882 -8.022 21.861 1.00 39.88 271 GLU A N 1
ATOM 2126 C CA . GLU A 1 271 ? 1.671 -9.264 21.713 1.00 39.88 271 GLU A CA 1
ATOM 2127 C C . GLU A 1 271 ? 1.088 -10.087 20.565 1.00 39.88 271 GLU A C 1
ATOM 2129 O O . GLU A 1 271 ? -0.156 -10.308 20.587 1.00 39.88 271 GLU A O 1
#

Secondary structure (DSSP, 8-state):
------------------------------------------TTS-S-----GGGS-HHHHHHHHHHHHH-SB-TTSPBEEEE-TTS-EEETTS-EE-TTS-EE-TTS-BB-TTS-BB-TT--BB-TTS-BB-TTS-BB-TTS-BB-TT--EE-TTS-EE-TTS-BB-TTS-BB-TTS-B-EEEEETTEEEEE-TTS-BB-TTS-BB-SS--BB-TT--BB-TTS-BEETTEEE-TT-PEEPTTS-B--SS------------S-------

Radius of gyration: 39.96 Å; chains: 1; bounding box: 74×77×120 Å

Foldseek 3Di:
DDDDDDDDDDDDDDDDDDDDDDDDDDDDDDDDDDDDDPDDPDPDDDPDPPCDLVNDDPVLSVQVVLLCVQPCEAPVRFGFDAADPVSFTAGPVRFGAHSNRFGADPVRAGADPVRFGADPVRFGADPVGAGADPVGFGADPVRFGADPVRFGADPVRAGADPVRAGADPVRFGAAQLRFGWDWDADPNDTFTAAPVRFGADSNRFGADPVRFGAAPVRFGADPQQFGDDPRFGADPVGFGADPVGWGDDPPDTDPPDDPDDSVHDRPPRPD

pLDDT: mean 71.07, std 21.82, range [27.02, 97.62]

Sequence (271 aa):
MPTTYRRRSRSRAPGAGDGLSKIRTKRQANSGKSSRNPRRPYQGYSEKSDVKEEDLPRNGRTKFKNLLENSKVDQWGDRVYGINAAGRPVDAHGHIINHRGQRLNEAGQIVNEAGDRINEAGQRLNDAGQRINEVGEAINGEGQRINEPGQLLNQHGTAVDESNRRIDEENHRINRGGYRINEIKIDGKRQQVDKNGHAIDVFGRLTDRDGDLTNTHGEICDKRGRRMQGGRLVDSQGYILTTDGKYEDGQGFSDDEDPDSSDCDEVDMDE

Organism: NCBI:txid86259